Protein AF-A0A2V2WBF7-F1 (afdb_monomer)

Secondary structure (DSSP, 8-state):
----S-TTSS-SS--SSHHHHHHHHHHHT-PPPGGG---HHHHHHHHTS------HHHHSTT---HHHHHHHHHHT-S-TTTSPPHHHHHTSGGGTTT--TTT-PPPSS----TTTTS---HHHHHHHHHHHHHHH-GGGGGG--GGGSSS--TTTHHHHHHHHSS-HHHHHHHHHHHHHHTTS----THHHHHHHHHHHHHHHHHHHHHHHHHHHHHTT--

Radius of gyration: 24.55 Å; Cα contacts (8 Å, |Δi|>4): 112; chains: 1; bounding box: 48×52×58 Å

Nearest PDB structures (foldseek):
  4o2z-assembly1_A-2  TM=9.172E-01  e=4.295E-12  Leishmania donovani BPK282A1
  4fv9-assembly1_A  TM=8.668E-01  e=1.126E-06  Homo sapiens
  3l8x-assembly1_A  TM=8.738E-01  e=6.369E-06  Homo sapiens
  6m9l-assembly1_A  TM=8.286E-01  e=1.011E-05  Homo sapiens
  5wjj-assembly1_A  TM=8.353E-01  e=2.038E-04  Homo sapiens

Structure (mmCIF, N/CA/C/O backbone):
data_AF-A0A2V2WBF7-F1
#
_entry.id   AF-A0A2V2WBF7-F1
#
loop_
_atom_site.group_PDB
_atom_site.id
_atom_site.type_symbol
_atom_site.label_atom_id
_atom_site.label_alt_id
_atom_site.label_comp_id
_atom_site.label_asym_id
_atom_site.label_entity_id
_atom_site.label_seq_id
_atom_site.pdbx_PDB_ins_code
_atom_site.Cartn_x
_atom_site.Cartn_y
_atom_site.Cartn_z
_atom_site.occupancy
_atom_site.B_iso_or_equiv
_atom_site.auth_seq_id
_atom_site.auth_comp_id
_atom_site.auth_asym_id
_atom_site.auth_atom_id
_atom_site.pdbx_PDB_model_num
ATOM 1 N N . MET A 1 1 ? -10.000 -24.806 -7.759 1.00 34.00 1 MET A N 1
ATOM 2 C CA . MET A 1 1 ? -8.552 -25.100 -7.722 1.00 34.00 1 MET A CA 1
ATOM 3 C C . MET A 1 1 ? -7.950 -24.204 -6.657 1.00 34.00 1 MET A C 1
ATOM 5 O O . MET A 1 1 ? -8.113 -22.999 -6.748 1.00 34.00 1 MET A O 1
ATOM 9 N N . TYR A 1 2 ? -7.368 -24.768 -5.598 1.00 33.09 2 TY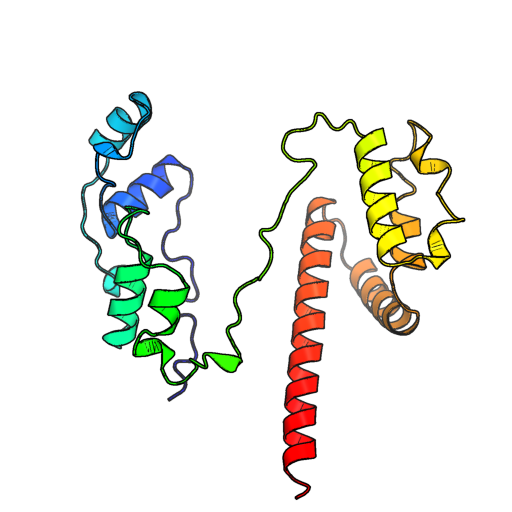R A N 1
ATOM 10 C CA . TYR A 1 2 ? -6.705 -23.968 -4.569 1.00 33.09 2 TYR A CA 1
ATOM 11 C C . TYR A 1 2 ? -5.372 -23.464 -5.133 1.00 33.09 2 TYR A C 1
ATOM 13 O O . TYR A 1 2 ? -4.411 -24.231 -5.194 1.00 33.09 2 TYR A O 1
ATOM 21 N N . HIS A 1 3 ? -5.290 -22.187 -5.516 1.00 46.38 3 HIS A N 1
ATOM 22 C CA . HIS A 1 3 ? -4.013 -21.492 -5.727 1.00 46.38 3 HIS A CA 1
ATOM 23 C C . HIS A 1 3 ? -3.382 -21.193 -4.354 1.00 46.38 3 HIS A C 1
ATOM 25 O O . HIS A 1 3 ? -3.259 -20.062 -3.900 1.00 46.38 3 HIS A O 1
ATOM 31 N N . GLY A 1 4 ? -3.082 -22.268 -3.621 1.00 41.91 4 GLY A N 1
ATOM 32 C CA . GLY A 1 4 ? -2.553 -22.255 -2.265 1.00 41.91 4 GLY A CA 1
ATOM 33 C C . GLY A 1 4 ? -1.044 -22.070 -2.275 1.00 41.91 4 GLY A C 1
ATOM 34 O O . GLY A 1 4 ? -0.286 -23.032 -2.167 1.00 41.91 4 GLY A O 1
ATOM 35 N N . GLY A 1 5 ? -0.606 -20.825 -2.377 1.00 43.25 5 GLY A N 1
ATOM 36 C CA . GLY A 1 5 ? 0.779 -20.459 -2.156 1.00 43.25 5 GLY A CA 1
ATOM 37 C C . GLY A 1 5 ? 0.979 -18.993 -2.457 1.00 43.25 5 GLY A C 1
ATOM 38 O O . GLY A 1 5 ? 0.978 -18.622 -3.619 1.00 43.25 5 GLY A O 1
ATOM 39 N N . ASP A 1 6 ? 1.170 -18.194 -1.408 1.00 56.16 6 ASP A N 1
ATOM 40 C CA . ASP A 1 6 ? 1.846 -16.897 -1.465 1.00 56.16 6 ASP A CA 1
ATOM 41 C C . ASP A 1 6 ? 3.002 -16.992 -2.479 1.00 56.16 6 ASP A C 1
ATOM 43 O O . ASP A 1 6 ? 3.987 -17.693 -2.220 1.00 56.16 6 ASP A O 1
ATOM 47 N N . TYR A 1 7 ? 2.799 -16.441 -3.682 1.00 65.06 7 TYR A N 1
ATOM 48 C CA . TYR A 1 7 ? 3.411 -16.949 -4.922 1.00 65.06 7 TYR A CA 1
ATOM 49 C C . TYR A 1 7 ? 4.942 -17.006 -4.876 1.00 65.06 7 TYR A C 1
ATOM 51 O O . TYR A 1 7 ? 5.566 -17.885 -5.466 1.00 65.06 7 TYR A O 1
ATOM 59 N N . THR A 1 8 ? 5.564 -16.115 -4.110 1.00 65.44 8 THR A N 1
ATOM 60 C CA . THR A 1 8 ? 7.019 -16.035 -3.952 1.00 65.44 8 THR A CA 1
ATOM 61 C C . THR A 1 8 ? 7.507 -16.472 -2.567 1.00 65.44 8 THR A C 1
ATOM 63 O O . THR A 1 8 ? 8.704 -16.729 -2.405 1.00 65.44 8 THR A O 1
ATOM 66 N N . ARG A 1 9 ? 6.624 -16.549 -1.551 1.00 78.88 9 ARG A N 1
ATOM 67 C CA . ARG A 1 9 ? 6.943 -16.696 -0.106 1.00 78.88 9 ARG A CA 1
ATOM 68 C C . ARG A 1 9 ? 8.049 -15.748 0.381 1.00 78.88 9 ARG A C 1
ATOM 70 O O . ARG A 1 9 ? 8.827 -16.058 1.289 1.00 78.88 9 ARG A O 1
ATOM 77 N N . LYS A 1 10 ? 8.208 -14.621 -0.308 1.00 81.88 10 LYS A N 1
ATOM 78 C CA . LYS A 1 10 ? 9.359 -13.721 -0.248 1.00 81.88 10 LYS A CA 1
ATOM 79 C C . LYS A 1 10 ? 8.868 -12.323 -0.638 1.00 81.88 10 LYS A C 1
ATOM 81 O O . LYS A 1 10 ? 8.126 -12.229 -1.605 1.00 81.88 10 LYS A O 1
ATOM 86 N N . PRO A 1 11 ? 9.317 -11.232 0.015 1.00 88.44 11 PRO A N 1
ATOM 87 C CA . PRO A 1 11 ? 8.937 -9.898 -0.445 1.00 88.44 11 PRO A CA 1
ATOM 88 C C . PRO A 1 11 ? 9.331 -9.702 -1.912 1.00 88.44 11 PRO A C 1
ATOM 90 O O . PRO A 1 11 ? 10.444 -10.090 -2.280 1.00 88.44 11 PRO A O 1
ATOM 93 N N . VAL A 1 12 ? 8.414 -9.134 -2.700 1.00 91.19 12 VAL A N 1
ATOM 94 C CA . VAL A 1 12 ? 8.551 -8.915 -4.150 1.00 91.19 12 VAL A CA 1
ATOM 95 C C . VAL A 1 12 ? 9.655 -7.896 -4.441 1.00 91.19 12 VAL A C 1
ATOM 97 O O . VAL A 1 12 ? 10.576 -8.170 -5.202 1.00 91.19 12 VAL A O 1
ATOM 100 N N . LEU A 1 13 ? 9.630 -6.756 -3.744 1.00 92.69 13 LEU A N 1
ATOM 101 C CA . LEU A 1 13 ? 10.659 -5.719 -3.828 1.00 92.69 13 LEU A CA 1
ATOM 102 C C . LEU A 1 13 ? 11.405 -5.635 -2.495 1.00 92.69 13 LEU A C 1
ATOM 104 O O . LEU A 1 13 ? 10.828 -5.286 -1.468 1.00 92.69 13 LEU A O 1
ATOM 108 N N . ARG A 1 14 ? 12.694 -5.982 -2.504 1.00 92.94 14 ARG A N 1
ATOM 109 C CA . ARG A 1 14 ? 13.534 -6.117 -1.302 1.00 92.94 14 ARG A CA 1
ATOM 110 C C . ARG A 1 14 ? 14.580 -5.009 -1.215 1.00 92.94 14 ARG A C 1
ATOM 112 O O . ARG A 1 14 ? 15.776 -5.280 -1.320 1.00 92.94 14 ARG A O 1
ATOM 119 N N . GLY A 1 15 ? 14.141 -3.768 -1.035 1.00 94.88 15 GLY A N 1
ATOM 120 C CA . GLY A 1 15 ? 15.052 -2.641 -0.861 1.00 94.88 15 GLY A CA 1
ATOM 121 C C . GLY A 1 15 ? 15.795 -2.708 0.471 1.00 94.88 15 GLY A C 1
ATOM 122 O O . GLY A 1 15 ? 15.211 -2.961 1.523 1.00 94.88 15 GLY A O 1
ATOM 123 N N . ARG A 1 16 ? 17.104 -2.455 0.439 1.00 95.06 16 ARG A N 1
ATOM 124 C CA . ARG A 1 16 ? 17.960 -2.389 1.640 1.00 95.06 16 ARG A CA 1
ATOM 125 C C . ARG A 1 16 ? 17.912 -1.029 2.335 1.00 95.06 16 ARG A C 1
ATOM 127 O O . ARG A 1 16 ? 18.302 -0.911 3.491 1.00 95.06 16 ARG A O 1
ATOM 134 N N . ASN A 1 17 ? 17.493 0.004 1.612 1.00 94.81 17 ASN A N 1
ATOM 135 C CA . ASN A 1 17 ? 17.306 1.372 2.084 1.00 94.81 17 ASN A CA 1
ATOM 136 C C . ASN A 1 17 ? 16.337 2.108 1.141 1.00 94.81 17 ASN A C 1
ATOM 138 O O . ASN A 1 17 ? 15.914 1.552 0.129 1.00 94.81 17 ASN A O 1
ATOM 142 N N . THR A 1 18 ? 16.008 3.363 1.450 1.00 93.12 18 THR A N 1
ATOM 143 C CA . THR A 1 18 ? 15.049 4.167 0.675 1.00 93.12 18 THR A CA 1
ATOM 144 C C . THR A 1 18 ? 15.421 4.296 -0.804 1.00 93.12 18 THR A C 1
ATOM 146 O O . THR A 1 18 ? 14.559 4.145 -1.664 1.00 93.12 18 THR A O 1
ATOM 149 N N . LEU A 1 19 ? 16.697 4.543 -1.120 1.00 92.94 19 LEU A N 1
ATOM 150 C CA . LEU A 1 19 ? 17.143 4.714 -2.506 1.00 92.94 19 LEU A CA 1
ATOM 151 C C . LEU A 1 19 ? 17.124 3.387 -3.274 1.00 92.94 19 LEU A C 1
ATOM 153 O O . LEU A 1 19 ? 16.694 3.347 -4.421 1.00 92.94 19 LEU A O 1
ATOM 157 N N . ASP A 1 20 ? 17.562 2.302 -2.637 1.00 95.12 20 ASP A N 1
ATOM 158 C CA . ASP A 1 20 ? 17.524 0.947 -3.195 1.00 95.12 20 ASP A CA 1
ATOM 159 C C . ASP A 1 20 ? 16.071 0.509 -3.451 1.00 95.12 20 ASP A C 1
ATOM 161 O O . ASP A 1 20 ? 15.774 -0.040 -4.506 1.00 95.12 20 ASP A O 1
ATOM 165 N N . GLN A 1 21 ? 15.142 0.837 -2.544 1.00 95.38 21 GLN A N 1
ATOM 166 C CA . GLN A 1 21 ? 13.711 0.581 -2.724 1.00 95.38 21 GLN A CA 1
ATOM 167 C C . GLN A 1 21 ? 13.137 1.357 -3.917 1.00 95.38 21 GLN A C 1
ATOM 169 O O . GLN A 1 21 ? 12.463 0.762 -4.754 1.00 95.38 21 GLN A O 1
ATOM 174 N N . LEU A 1 22 ? 13.429 2.660 -4.027 1.00 94.25 22 LEU A N 1
ATOM 175 C CA . LEU A 1 22 ? 13.002 3.471 -5.172 1.00 94.25 22 LEU A CA 1
ATOM 176 C C . LEU A 1 22 ? 13.595 2.950 -6.481 1.00 94.25 22 LEU A C 1
ATOM 178 O O . LEU A 1 22 ? 12.881 2.843 -7.472 1.00 94.25 22 LEU A O 1
ATOM 182 N N . ARG A 1 23 ? 14.876 2.567 -6.481 1.00 95.44 23 ARG A N 1
ATOM 183 C CA . ARG A 1 23 ? 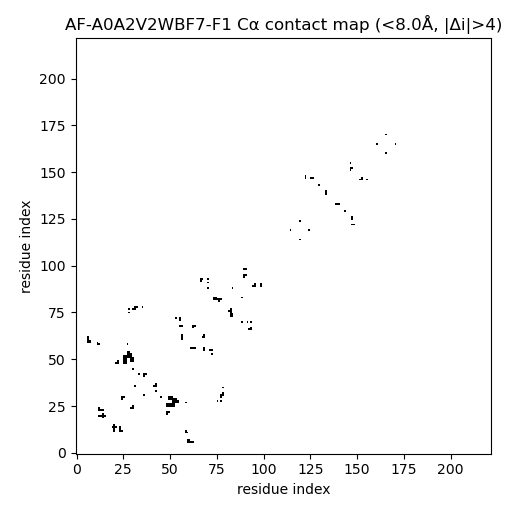15.530 1.972 -7.648 1.00 95.44 23 ARG A CA 1
ATOM 184 C C . ARG A 1 23 ? 14.839 0.682 -8.081 1.00 95.44 23 ARG A C 1
ATOM 186 O O . ARG A 1 23 ? 14.617 0.520 -9.274 1.00 95.44 23 ARG A O 1
ATOM 193 N N . LEU A 1 24 ? 14.498 -0.211 -7.150 1.00 95.31 24 LEU A N 1
ATOM 194 C CA . LEU A 1 24 ? 13.793 -1.461 -7.455 1.00 95.31 24 LEU A CA 1
ATOM 195 C C . LEU A 1 24 ? 12.399 -1.204 -8.039 1.00 95.31 24 LEU A C 1
ATOM 197 O O . LEU A 1 24 ? 12.063 -1.802 -9.056 1.00 95.31 24 LEU A O 1
ATOM 201 N N . ILE A 1 25 ? 11.630 -0.283 -7.445 1.00 95.25 25 ILE A N 1
ATOM 202 C CA . ILE A 1 25 ? 10.322 0.136 -7.977 1.00 95.25 25 ILE A CA 1
ATOM 203 C C . ILE A 1 25 ? 10.487 0.666 -9.405 1.00 95.25 25 ILE A C 1
ATOM 205 O O . ILE A 1 25 ? 9.841 0.167 -10.319 1.00 95.25 25 ILE A O 1
ATOM 209 N N . CYS A 1 26 ? 11.408 1.608 -9.625 1.00 95.50 26 CYS A N 1
ATOM 210 C CA . CYS A 1 26 ? 11.583 2.209 -10.947 1.00 95.50 26 CYS A CA 1
ATOM 211 C C . CYS A 1 26 ? 12.142 1.228 -11.989 1.00 95.50 26 CYS A C 1
ATOM 213 O O . CYS A 1 26 ? 11.890 1.389 -13.175 1.00 95.50 26 CYS A O 1
ATOM 215 N N . THR A 1 27 ? 12.878 0.198 -11.559 1.00 95.69 27 THR A N 1
ATOM 216 C CA . THR A 1 27 ? 13.405 -0.849 -12.451 1.00 95.69 27 THR A CA 1
ATOM 217 C C . THR A 1 27 ? 12.317 -1.810 -12.920 1.00 95.69 27 THR A C 1
ATOM 219 O O . THR A 1 27 ? 12.353 -2.216 -14.073 1.00 95.69 27 THR A O 1
ATOM 222 N N . HIS A 1 28 ? 11.385 -2.192 -12.042 1.00 94.75 28 HIS A N 1
ATOM 223 C CA . HIS A 1 28 ? 10.441 -3.282 -12.320 1.00 94.75 28 HIS A CA 1
ATOM 224 C C . HIS A 1 28 ? 8.984 -2.856 -12.485 1.00 94.75 28 HIS A C 1
ATOM 226 O O . HIS A 1 28 ? 8.168 -3.692 -12.843 1.00 94.75 28 HIS A O 1
ATOM 232 N N . ILE A 1 29 ? 8.637 -1.618 -12.140 1.00 95.12 29 ILE A N 1
ATOM 233 C CA . ILE A 1 29 ? 7.278 -1.068 -12.270 1.00 95.12 29 ILE A CA 1
ATOM 234 C C . ILE A 1 29 ? 7.307 0.162 -13.184 1.00 95.12 29 ILE A C 1
ATOM 236 O O . ILE A 1 29 ? 6.415 0.341 -14.005 1.00 95.12 29 ILE A O 1
ATOM 240 N N . GLY A 1 30 ? 8.363 0.973 -13.070 1.00 94.44 30 GLY A N 1
ATOM 241 C CA . GLY A 1 30 ? 8.581 2.189 -13.855 1.00 94.44 30 GLY A CA 1
ATOM 242 C C . GLY A 1 30 ? 8.609 3.444 -12.992 1.00 94.44 30 GLY A C 1
ATOM 243 O O . GLY A 1 30 ? 8.567 3.376 -11.759 1.00 94.44 30 GLY A O 1
ATOM 244 N N . LYS A 1 31 ? 8.739 4.612 -13.622 1.00 93.44 31 LYS A N 1
ATOM 245 C CA . LYS A 1 31 ? 8.736 5.891 -12.903 1.00 93.44 31 LYS A CA 1
ATOM 246 C C . LYS A 1 31 ? 7.311 6.420 -12.718 1.00 93.44 31 LYS A C 1
ATOM 248 O O . LYS A 1 31 ? 6.504 6.325 -13.641 1.00 93.44 31 LYS A O 1
ATOM 253 N N . PRO A 1 32 ? 6.991 7.028 -11.559 1.00 91.06 32 PRO A N 1
ATOM 254 C CA . PRO A 1 32 ? 5.771 7.804 -11.452 1.00 91.06 32 PRO A CA 1
ATOM 255 C C . PRO A 1 32 ? 5.827 8.991 -12.433 1.00 91.06 32 PRO A C 1
ATOM 257 O O . PRO A 1 32 ? 6.912 9.547 -12.652 1.00 91.06 32 PRO A O 1
ATOM 260 N N . PRO A 1 33 ? 4.676 9.408 -12.987 1.00 88.06 33 PRO A N 1
ATOM 261 C CA . PRO A 1 33 ? 4.561 10.637 -13.760 1.00 88.06 33 PRO A CA 1
ATOM 262 C C . PRO A 1 33 ? 5.180 11.836 -13.033 1.00 88.06 33 PRO A C 1
ATOM 264 O O . PRO A 1 33 ? 5.015 11.997 -11.819 1.00 88.06 33 PRO A O 1
ATOM 267 N N . SER A 1 34 ? 5.894 12.694 -13.765 1.00 85.88 34 SER A N 1
ATOM 268 C CA . SER A 1 34 ? 6.585 13.841 -13.167 1.00 85.88 34 SER A CA 1
ATOM 269 C C . SER A 1 34 ? 5.611 14.838 -12.538 1.00 85.88 34 SER A C 1
ATOM 271 O O . SER A 1 34 ? 5.947 15.428 -11.512 1.00 85.88 34 SER A O 1
ATOM 273 N N . GLU A 1 35 ? 4.388 14.966 -13.069 1.00 87.88 35 GLU A N 1
ATOM 274 C CA . GLU A 1 35 ? 3.328 15.794 -12.481 1.00 87.88 35 GLU A CA 1
ATOM 275 C C . GLU A 1 35 ? 2.934 15.397 -11.050 1.00 87.88 35 GLU A C 1
ATOM 277 O O . GLU A 1 35 ? 2.397 16.221 -10.314 1.00 87.88 35 GLU A O 1
ATOM 282 N N . MET A 1 36 ? 3.218 14.165 -10.619 1.00 88.06 36 MET A N 1
ATOM 283 C CA . MET A 1 36 ? 2.896 13.707 -9.265 1.00 88.06 36 MET A CA 1
ATOM 284 C C . MET A 1 36 ? 3.944 14.104 -8.221 1.00 88.06 36 MET A C 1
ATOM 286 O O . MET A 1 36 ? 3.686 14.037 -7.016 1.00 88.06 36 MET A O 1
ATOM 290 N N . VAL A 1 37 ? 5.151 14.4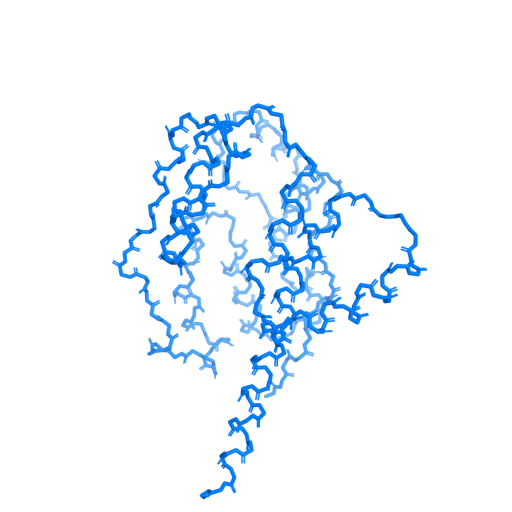76 -8.648 1.00 87.50 37 VAL A N 1
ATOM 291 C CA . VAL A 1 37 ? 6.280 14.702 -7.745 1.00 87.50 37 VAL A CA 1
ATOM 292 C C . VAL A 1 37 ? 6.461 16.202 -7.538 1.00 87.50 37 VAL A C 1
ATOM 294 O O . VAL A 1 37 ? 7.187 16.876 -8.257 1.00 87.50 37 VAL A O 1
ATOM 297 N N . ASN A 1 38 ? 5.827 16.732 -6.492 1.00 88.94 38 ASN A N 1
ATOM 298 C CA . ASN A 1 38 ? 5.864 18.169 -6.188 1.00 88.94 38 ASN A CA 1
ATOM 299 C C . ASN A 1 38 ? 7.199 18.658 -5.595 1.00 88.94 38 ASN A C 1
ATOM 301 O O . ASN A 1 38 ? 7.426 19.862 -5.497 1.00 88.94 38 ASN A O 1
ATOM 305 N N . ASN A 1 39 ? 8.071 17.748 -5.148 1.00 91.62 39 ASN A N 1
ATOM 306 C CA . ASN A 1 39 ? 9.360 18.096 -4.551 1.00 91.62 39 ASN A CA 1
ATOM 307 C C . ASN A 1 39 ? 10.470 18.082 -5.626 1.00 91.62 39 ASN A C 1
ATOM 309 O O . ASN A 1 39 ? 10.789 16.999 -6.124 1.00 91.62 39 ASN A O 1
ATOM 313 N N . PRO A 1 40 ? 11.117 19.226 -5.927 1.00 89.38 40 PRO A N 1
ATOM 314 C CA . PRO A 1 40 ? 12.189 19.305 -6.922 1.00 89.38 40 PRO A CA 1
ATOM 315 C C . PRO A 1 40 ? 13.373 18.369 -6.644 1.00 89.38 40 PRO A C 1
ATOM 317 O O . PRO A 1 40 ? 13.869 17.714 -7.554 1.00 89.38 40 PRO A O 1
ATOM 320 N N . GLU A 1 41 ? 13.787 18.213 -5.382 1.00 89.31 41 GLU A N 1
ATOM 321 C CA . GLU A 1 41 ? 14.883 17.298 -5.030 1.00 89.31 41 GLU A CA 1
ATOM 322 C C . GLU A 1 41 ? 14.509 15.828 -5.262 1.00 89.31 41 GLU A C 1
ATOM 324 O O . GLU A 1 41 ? 15.373 14.982 -5.510 1.00 89.31 41 GLU A O 1
ATOM 329 N N . ALA A 1 42 ? 13.223 15.494 -5.131 1.00 88.62 42 ALA A N 1
ATOM 330 C CA . ALA A 1 42 ? 12.725 14.154 -5.411 1.00 88.62 42 ALA A CA 1
ATOM 331 C C . ALA A 1 42 ? 12.640 13.898 -6.923 1.00 88.62 42 ALA A C 1
ATOM 333 O O . ALA A 1 42 ? 12.983 12.797 -7.356 1.00 88.62 42 ALA A O 1
ATOM 334 N N . LEU A 1 43 ? 12.260 14.910 -7.714 1.00 90.50 43 LEU A N 1
ATOM 335 C CA . LEU A 1 43 ? 12.296 14.864 -9.180 1.00 90.50 43 LEU A CA 1
ATOM 336 C C . LEU A 1 43 ? 13.718 14.625 -9.699 1.00 90.50 43 LEU A C 1
ATOM 338 O O . LEU A 1 43 ? 13.934 13.694 -10.473 1.00 90.50 43 LEU A O 1
ATOM 342 N N . ASP A 1 44 ? 14.703 15.383 -9.215 1.00 89.56 44 ASP A N 1
ATOM 343 C CA . ASP A 1 44 ? 16.108 15.219 -9.614 1.00 89.56 44 ASP A CA 1
ATOM 344 C C . ASP A 1 44 ? 16.629 13.809 -9.314 1.00 89.56 44 ASP A C 1
ATOM 346 O O . ASP A 1 44 ? 17.282 13.175 -10.148 1.00 89.56 44 ASP A O 1
ATOM 350 N N . LYS A 1 45 ? 16.288 13.265 -8.138 1.00 88.75 45 LYS A N 1
ATOM 351 C CA . LYS A 1 45 ? 16.618 11.875 -7.789 1.00 88.75 45 LYS A CA 1
ATOM 352 C C . LYS A 1 45 ? 15.963 10.889 -8.748 1.00 88.75 45 LYS A C 1
ATOM 354 O O . LYS A 1 45 ? 16.615 9.931 -9.155 1.00 88.75 45 LYS A O 1
ATOM 359 N N . LEU A 1 46 ? 14.705 11.117 -9.117 1.00 90.81 46 LEU A N 1
ATOM 360 C CA . LEU A 1 46 ? 13.959 10.248 -10.021 1.00 90.81 46 LEU A CA 1
ATOM 361 C C . LEU A 1 46 ? 14.549 10.241 -11.439 1.00 90.81 46 LEU A C 1
ATOM 363 O O . LEU A 1 46 ? 14.607 9.186 -12.076 1.00 90.81 46 LEU A O 1
ATOM 367 N N . HIS A 1 47 ? 15.057 11.377 -11.924 1.00 89.62 47 HIS A N 1
ATOM 368 C CA . HIS A 1 47 ? 15.747 11.451 -13.215 1.00 89.62 47 HIS A CA 1
ATOM 369 C C . HIS A 1 47 ? 16.957 10.510 -13.282 1.00 89.62 47 HIS A C 1
ATOM 371 O O . HIS A 1 47 ? 17.150 9.853 -14.303 1.00 89.62 47 HIS A O 1
ATOM 377 N N . GLY A 1 48 ? 17.706 10.369 -12.184 1.00 90.81 48 GLY A N 1
ATOM 378 C CA . GLY A 1 48 ? 18.862 9.470 -12.091 1.00 90.81 48 GLY A CA 1
ATOM 379 C C . GLY A 1 48 ? 18.540 7.980 -11.907 1.00 90.81 48 GLY A C 1
ATOM 380 O O . GLY A 1 48 ? 19.463 7.164 -11.888 1.00 90.81 48 GLY A O 1
ATOM 381 N N . LEU A 1 49 ? 17.269 7.601 -11.740 1.00 94.50 49 LEU A N 1
ATOM 382 C CA . LEU A 1 49 ? 16.857 6.205 -11.553 1.00 94.50 49 LEU A CA 1
ATOM 383 C C . LEU A 1 49 ? 16.557 5.495 -12.890 1.00 94.50 49 LEU A C 1
ATOM 385 O O . LEU A 1 49 ? 16.322 6.165 -13.898 1.00 94.50 49 LEU A O 1
ATOM 389 N N . PRO A 1 50 ? 16.553 4.147 -12.917 1.00 95.12 50 PRO A N 1
ATOM 390 C CA . PRO A 1 50 ? 16.089 3.368 -14.069 1.00 95.12 50 PRO A CA 1
ATOM 391 C C . PRO A 1 50 ? 14.641 3.700 -14.434 1.00 95.12 50 PRO A C 1
ATOM 393 O O . PRO A 1 50 ? 13.885 4.120 -13.566 1.00 95.12 50 PRO A O 1
ATOM 396 N N . ASP A 1 51 ? 14.268 3.511 -15.696 1.00 94.94 51 ASP A N 1
ATOM 397 C CA . ASP A 1 51 ? 12.899 3.697 -16.188 1.00 94.94 51 ASP A CA 1
ATOM 398 C C . ASP A 1 51 ? 12.439 2.405 -16.864 1.00 94.94 51 ASP A C 1
ATOM 400 O O . ASP A 1 51 ? 12.569 2.230 -18.074 1.00 94.94 51 ASP A O 1
ATOM 404 N N . GLY A 1 52 ? 12.075 1.430 -16.034 1.00 94.69 52 GLY A N 1
ATOM 405 C CA . GLY A 1 52 ? 11.551 0.150 -16.489 1.00 94.69 52 GLY A CA 1
ATOM 406 C C . GLY A 1 52 ? 10.054 0.203 -16.768 1.00 94.69 52 GLY A C 1
ATOM 407 O O . GLY A 1 52 ? 9.405 1.238 -16.636 1.00 94.69 52 GLY A O 1
ATOM 408 N N . SER A 1 53 ? 9.501 -0.950 -17.114 1.00 94.75 53 SER A N 1
ATOM 409 C CA . SER A 1 53 ? 8.065 -1.175 -17.251 1.00 94.75 53 SER A CA 1
ATOM 410 C C . SER A 1 53 ? 7.630 -2.304 -16.331 1.00 94.75 53 SER A C 1
ATOM 412 O O . SER A 1 53 ? 8.448 -3.133 -15.925 1.00 94.75 53 SER A O 1
ATOM 414 N N . LEU A 1 54 ? 6.341 -2.330 -15.995 1.00 94.31 54 LEU A N 1
ATOM 415 C CA . LEU A 1 54 ? 5.799 -3.370 -15.140 1.00 94.31 54 LEU A CA 1
ATOM 416 C C . LEU A 1 54 ? 5.740 -4.726 -15.849 1.00 94.31 54 LEU A C 1
ATOM 418 O O . LEU A 1 54 ? 4.937 -4.917 -16.754 1.00 94.31 54 LEU A O 1
ATOM 422 N N . GLU A 1 55 ? 6.520 -5.684 -15.349 1.00 90.56 55 GLU A N 1
ATOM 423 C CA . GLU A 1 55 ? 6.486 -7.090 -15.766 1.00 90.56 55 GLU A CA 1
ATOM 424 C C . GLU A 1 55 ? 6.181 -7.986 -14.554 1.00 90.56 55 GLU A C 1
ATOM 426 O O . GLU A 1 55 ? 7.070 -8.445 -13.827 1.00 90.56 55 GLU A O 1
ATOM 431 N N . VAL A 1 56 ? 4.890 -8.233 -14.300 1.00 92.31 56 VAL A N 1
ATOM 432 C CA . VAL A 1 56 ? 4.418 -8.963 -13.104 1.00 92.31 56 VAL A CA 1
ATOM 433 C C . VAL A 1 56 ? 5.038 -10.360 -13.002 1.00 92.31 56 VAL A C 1
ATOM 435 O O . VAL A 1 56 ? 5.371 -10.802 -11.904 1.00 92.31 56 VAL A O 1
ATOM 438 N N . THR A 1 57 ? 5.249 -11.049 -14.123 1.00 90.94 57 THR A N 1
ATOM 439 C CA . THR A 1 57 ? 5.828 -12.402 -14.148 1.00 90.94 57 THR A CA 1
ATOM 440 C C . THR A 1 57 ? 7.297 -12.445 -13.728 1.00 90.94 57 THR A C 1
ATOM 442 O O . THR A 1 57 ? 7.752 -13.472 -13.223 1.00 90.94 57 THR A O 1
ATOM 445 N N . GLU A 1 58 ? 8.047 -11.350 -13.894 1.00 90.31 58 GLU A N 1
ATOM 446 C CA . GLU A 1 58 ? 9.416 -11.245 -13.371 1.00 90.31 58 GLU A CA 1
ATOM 447 C C . GLU A 1 58 ? 9.417 -11.031 -11.854 1.00 90.31 58 GLU A C 1
ATOM 449 O O . GLU A 1 58 ? 10.235 -11.603 -11.130 1.00 90.31 58 GLU A O 1
ATOM 454 N N . LEU A 1 59 ? 8.472 -10.222 -11.371 1.00 90.94 59 LEU A N 1
ATOM 455 C CA . LEU A 1 59 ? 8.292 -9.905 -9.955 1.00 90.94 59 LEU A CA 1
ATOM 456 C C . LEU A 1 59 ? 7.700 -11.067 -9.152 1.00 90.94 59 LEU A C 1
ATOM 458 O O . LEU A 1 59 ? 8.017 -11.244 -7.971 1.00 90.94 59 LEU A O 1
ATOM 462 N N . VAL A 1 60 ? 6.864 -11.877 -9.796 1.00 91.88 60 VAL A N 1
ATOM 463 C CA . VAL A 1 60 ? 6.167 -13.021 -9.209 1.00 91.88 60 VAL A CA 1
ATOM 464 C C . VAL A 1 60 ? 6.403 -14.268 -10.072 1.00 91.88 60 VAL A C 1
ATOM 466 O O . VAL A 1 60 ? 5.504 -14.719 -10.787 1.00 91.88 60 VAL A O 1
ATOM 469 N N . PRO A 1 61 ? 7.611 -14.863 -10.019 1.00 88.56 61 PRO A N 1
ATOM 470 C CA . PRO A 1 61 ? 7.922 -16.037 -10.824 1.00 88.56 61 PRO A CA 1
ATOM 471 C C . PRO A 1 61 ? 6.971 -17.200 -10.530 1.00 88.56 61 PRO A C 1
ATOM 473 O O . PRO A 1 61 ? 6.746 -17.553 -9.373 1.00 88.56 61 PRO A O 1
ATOM 476 N N . GLY A 1 62 ? 6.448 -17.825 -11.584 1.00 87.69 62 GLY A N 1
ATOM 477 C CA . GLY A 1 62 ? 5.506 -18.945 -11.480 1.00 87.69 62 GLY A CA 1
ATOM 478 C C . GLY A 1 62 ? 4.032 -18.534 -11.438 1.00 87.69 62 GLY A C 1
ATOM 479 O O . GLY A 1 62 ? 3.167 -19.407 -11.533 1.00 87.69 62 GLY A O 1
ATOM 480 N N . LEU A 1 63 ? 3.732 -17.233 -11.368 1.00 89.94 63 LEU A N 1
ATOM 481 C CA . LEU A 1 63 ? 2.388 -16.740 -11.632 1.00 89.94 63 LEU A CA 1
ATOM 482 C C . LEU A 1 63 ? 2.082 -16.892 -13.124 1.00 89.94 63 LEU A C 1
ATOM 484 O O . LEU A 1 63 ? 2.738 -16.288 -13.966 1.00 89.94 63 LEU A O 1
ATOM 488 N N . THR A 1 64 ? 1.114 -17.747 -13.440 1.00 91.50 64 THR A N 1
ATOM 489 C CA . THR A 1 64 ? 0.737 -18.086 -14.825 1.00 91.50 64 THR A CA 1
ATOM 490 C C . THR A 1 64 ? -0.731 -17.815 -15.125 1.00 91.50 64 THR A C 1
ATOM 492 O O . THR A 1 64 ? -1.119 -17.813 -16.289 1.00 91.50 64 THR A O 1
ATOM 495 N N . ASP A 1 65 ? -1.537 -17.581 -14.090 1.00 94.12 65 ASP A N 1
ATOM 496 C CA . ASP A 1 65 ? -2.946 -17.241 -14.232 1.00 94.12 65 ASP A CA 1
ATOM 497 C C . ASP A 1 65 ? -3.080 -15.811 -14.795 1.00 94.12 65 ASP A C 1
ATOM 499 O O . ASP A 1 65 ? -2.616 -14.864 -14.148 1.00 94.12 65 ASP A O 1
ATOM 503 N N . PRO A 1 66 ? -3.683 -15.633 -15.987 1.00 96.06 66 PRO A N 1
ATOM 504 C CA . PRO A 1 66 ? -3.817 -14.323 -16.611 1.00 96.06 66 PRO A CA 1
ATOM 505 C C . PRO A 1 66 ? -4.673 -13.354 -15.787 1.00 96.06 66 PRO A C 1
ATOM 507 O O . PRO A 1 66 ? -4.371 -12.164 -15.769 1.00 96.06 66 PRO A O 1
ATOM 510 N N . GLU A 1 67 ? -5.693 -13.830 -15.069 1.00 95.94 67 GLU A N 1
ATOM 511 C CA . GLU A 1 67 ? -6.543 -12.959 -14.248 1.00 95.94 67 GLU A CA 1
ATOM 512 C C . GLU A 1 67 ? -5.797 -12.479 -12.998 1.00 95.94 67 GLU A C 1
ATOM 514 O O . GLU A 1 67 ? -5.948 -11.332 -12.575 1.00 95.94 67 GLU A O 1
ATOM 519 N N . ALA A 1 68 ? -4.931 -13.331 -12.444 1.00 94.75 68 ALA A N 1
ATOM 520 C CA . ALA A 1 68 ? -4.056 -12.979 -11.331 1.00 94.75 68 ALA A CA 1
ATOM 521 C C . ALA A 1 68 ? -2.976 -11.962 -11.738 1.00 94.75 68 ALA A C 1
ATOM 523 O O . ALA A 1 68 ? -2.606 -11.082 -10.960 1.00 94.75 68 ALA A O 1
ATOM 524 N N . ILE A 1 69 ? -2.452 -12.082 -12.959 1.00 95.44 69 ILE A N 1
ATOM 525 C CA . ILE A 1 69 ? -1.496 -11.122 -13.521 1.00 95.44 69 ILE A CA 1
ATOM 526 C C . ILE A 1 69 ? -2.182 -9.771 -13.747 1.00 95.44 69 ILE A C 1
ATOM 528 O O . ILE A 1 69 ? -1.634 -8.735 -13.367 1.00 95.44 69 ILE A O 1
ATOM 532 N N . ASP A 1 70 ? -3.388 -9.776 -14.314 1.00 96.88 70 ASP A N 1
ATOM 533 C CA . ASP A 1 70 ? -4.159 -8.564 -14.602 1.00 96.88 70 ASP A CA 1
ATOM 534 C C . ASP A 1 70 ? -4.520 -7.791 -13.324 1.00 96.88 70 ASP A C 1
ATOM 536 O O . ASP A 1 70 ? -4.234 -6.596 -13.219 1.00 96.88 70 ASP A O 1
ATOM 540 N N . ILE A 1 71 ? -5.044 -8.467 -12.292 1.00 96.44 71 ILE A N 1
ATOM 541 C CA . ILE A 1 71 ? -5.391 -7.793 -11.031 1.00 96.44 71 ILE A CA 1
ATOM 542 C C . ILE A 1 71 ? -4.157 -7.183 -10.345 1.00 96.44 71 ILE A C 1
ATOM 544 O O . ILE A 1 71 ? -4.220 -6.054 -9.860 1.00 96.44 71 ILE A O 1
ATOM 548 N N . LEU A 1 72 ? -3.004 -7.868 -10.356 1.00 95.56 72 LEU A N 1
ATOM 549 C CA . LEU A 1 72 ? -1.756 -7.319 -9.811 1.00 95.56 72 LEU A CA 1
ATOM 550 C C . LEU A 1 72 ? -1.255 -6.120 -10.617 1.00 95.56 72 LEU A C 1
ATOM 552 O O . LEU A 1 72 ? -0.763 -5.157 -10.031 1.00 95.56 72 LEU A O 1
ATOM 556 N N . THR A 1 73 ? -1.423 -6.155 -11.939 1.00 95.75 73 THR A N 1
ATOM 557 C CA . THR A 1 73 ? -1.078 -5.041 -12.831 1.00 95.75 73 THR A CA 1
ATOM 558 C C . THR A 1 73 ? -1.872 -3.791 -12.456 1.00 95.75 73 THR A C 1
ATOM 560 O O . THR A 1 73 ? -1.294 -2.721 -12.273 1.00 95.75 73 THR A O 1
ATOM 563 N N . LYS A 1 74 ? -3.182 -3.941 -12.228 1.00 96.44 74 LYS A N 1
ATOM 564 C CA . LYS A 1 74 ? -4.078 -2.862 -11.781 1.00 96.44 74 LYS A CA 1
ATOM 565 C C . LYS A 1 74 ? -3.748 -2.349 -10.374 1.00 96.44 74 LYS A C 1
ATOM 567 O O . LYS A 1 74 ? -3.827 -1.147 -10.121 1.00 96.44 74 LYS A O 1
ATOM 572 N N . MET A 1 75 ? -3.341 -3.232 -9.458 1.00 95.69 75 MET A N 1
ATOM 573 C CA . MET A 1 75 ? -2.942 -2.860 -8.092 1.00 95.69 75 MET A CA 1
ATOM 574 C C . MET A 1 75 ? -1.603 -2.113 -8.032 1.00 95.69 75 MET A C 1
ATOM 576 O O . MET A 1 75 ? -1.408 -1.270 -7.152 1.00 95.69 75 MET A O 1
ATOM 580 N N . TRP A 1 76 ? -0.670 -2.429 -8.932 1.00 95.44 76 TRP A N 1
ATOM 581 C CA . TRP A 1 76 ? 0.674 -1.843 -8.977 1.00 95.44 76 TRP A CA 1
ATOM 582 C C . TRP A 1 76 ? 0.792 -0.611 -9.878 1.00 95.44 76 TRP A C 1
ATOM 584 O O . TRP A 1 76 ? 1.901 -0.132 -10.109 1.00 95.44 76 TRP A O 1
ATOM 594 N N . GLU A 1 77 ? -0.336 -0.037 -10.298 1.00 95.00 77 GLU A N 1
ATOM 595 C CA . GLU A 1 77 ? -0.385 1.297 -10.896 1.00 95.00 77 GLU A CA 1
ATOM 596 C C . GLU A 1 77 ? 0.223 2.333 -9.933 1.00 95.00 77 GLU A C 1
ATOM 598 O O . GLU A 1 77 ? -0.167 2.439 -8.761 1.00 95.00 77 GLU A O 1
ATOM 603 N N . LEU A 1 78 ? 1.221 3.079 -10.409 1.00 92.88 78 LEU A N 1
ATOM 604 C CA . LEU A 1 78 ? 1.973 4.032 -9.595 1.00 92.88 78 LEU A CA 1
ATOM 605 C C . LEU A 1 78 ? 1.182 5.309 -9.347 1.00 92.88 78 LEU A C 1
ATOM 607 O O . LEU A 1 78 ? 1.309 5.874 -8.260 1.00 92.88 78 LEU A O 1
ATOM 611 N N . ASP A 1 79 ? 0.368 5.731 -10.3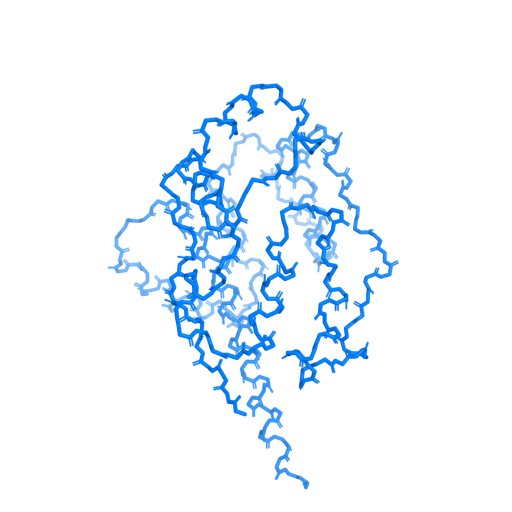13 1.00 91.81 79 ASP A N 1
ATOM 612 C CA . ASP A 1 79 ? -0.496 6.899 -10.207 1.00 91.81 79 ASP A CA 1
ATOM 613 C C . ASP A 1 79 ? -1.745 6.582 -9.363 1.00 91.81 79 ASP A C 1
ATOM 615 O O . ASP A 1 79 ? -2.619 5.835 -9.807 1.00 91.81 79 ASP A O 1
ATOM 619 N N . PRO A 1 80 ? -1.890 7.151 -8.149 1.00 92.06 80 PRO A N 1
ATOM 620 C CA . PRO A 1 80 ? -3.045 6.890 -7.298 1.00 92.06 80 PRO A CA 1
ATOM 621 C C . PRO A 1 80 ? -4.375 7.290 -7.938 1.00 92.06 80 PRO A C 1
ATOM 623 O O . PRO A 1 80 ? -5.398 6.739 -7.552 1.00 92.06 80 PRO A O 1
ATOM 626 N N . ALA A 1 81 ? -4.376 8.238 -8.884 1.00 92.12 81 ALA A N 1
ATOM 627 C CA . ALA A 1 81 ? -5.584 8.660 -9.585 1.00 92.12 81 ALA A CA 1
ATOM 628 C C . ALA A 1 81 ? -6.026 7.653 -10.659 1.00 92.12 81 ALA A C 1
ATOM 630 O O . ALA A 1 81 ? -7.194 7.648 -11.041 1.00 92.12 81 ALA A O 1
ATOM 631 N N . LYS A 1 82 ? -5.105 6.812 -11.148 1.00 93.06 82 LYS A N 1
ATOM 632 C CA . LYS A 1 82 ? -5.380 5.742 -12.122 1.00 93.06 82 LYS A CA 1
ATOM 633 C C . LYS A 1 82 ? -5.512 4.371 -11.467 1.00 93.06 82 LYS A C 1
ATOM 635 O O . LYS A 1 82 ? -6.099 3.468 -12.060 1.00 93.06 82 LYS A O 1
ATOM 640 N N . ARG A 1 83 ? -4.960 4.201 -10.262 1.00 95.62 83 ARG A N 1
ATOM 641 C CA . ARG A 1 83 ? -5.041 2.952 -9.506 1.00 95.62 83 ARG A CA 1
ATOM 642 C C . ARG A 1 83 ? -6.493 2.661 -9.144 1.00 95.62 83 ARG A C 1
ATOM 644 O O . ARG A 1 83 ? -7.150 3.482 -8.509 1.00 95.62 83 ARG A O 1
ATOM 651 N N . GLN A 1 84 ? -6.955 1.467 -9.503 1.00 96.62 84 GLN A N 1
ATOM 652 C CA . GLN A 1 84 ? -8.301 1.020 -9.162 1.00 96.62 84 GLN A CA 1
ATOM 653 C C . GLN A 1 84 ? -8.507 0.978 -7.646 1.00 96.62 84 GLN A C 1
ATOM 655 O O . GLN A 1 84 ? -7.613 0.618 -6.871 1.00 96.62 84 GLN A O 1
ATOM 660 N N . SER A 1 85 ? -9.708 1.352 -7.230 1.00 96.19 85 SER A N 1
ATOM 661 C CA . SER A 1 85 ? -10.152 1.279 -5.848 1.00 96.19 85 SER A CA 1
ATOM 662 C C . SER A 1 85 ? -10.314 -0.171 -5.389 1.00 96.19 85 SER A C 1
ATOM 664 O O . SER A 1 85 ? -10.455 -1.097 -6.188 1.00 96.19 85 SER A O 1
ATOM 666 N N . ALA A 1 86 ? -10.334 -0.374 -4.070 1.00 95.38 86 ALA A N 1
ATOM 667 C CA . ALA A 1 86 ? -10.588 -1.695 -3.502 1.00 95.38 86 ALA A CA 1
ATOM 668 C C . ALA A 1 86 ? -11.952 -2.261 -3.944 1.00 95.38 86 ALA A C 1
ATOM 670 O O . ALA A 1 86 ? -12.025 -3.435 -4.283 1.00 95.38 86 ALA A O 1
ATOM 671 N N . ALA A 1 87 ? -12.995 -1.424 -4.006 1.00 94.50 87 ALA A N 1
ATOM 672 C CA . ALA A 1 87 ? -14.330 -1.830 -4.449 1.00 94.50 87 ALA A CA 1
ATOM 673 C C . ALA A 1 87 ? -14.347 -2.284 -5.920 1.00 94.50 87 ALA A C 1
ATOM 675 O O . ALA A 1 87 ? -14.930 -3.313 -6.245 1.00 94.50 87 ALA A O 1
ATOM 676 N N . GLU A 1 88 ? -13.649 -1.568 -6.808 1.00 95.38 88 GLU A N 1
ATOM 677 C CA . GLU A 1 88 ? -13.518 -1.969 -8.217 1.00 95.38 88 GLU A CA 1
ATOM 678 C C . GLU A 1 88 ? -12.723 -3.272 -8.375 1.00 95.38 88 GLU A C 1
ATOM 680 O O . GLU A 1 88 ? -13.049 -4.101 -9.222 1.00 95.38 88 GLU A O 1
ATOM 685 N N . LEU A 1 89 ? -11.685 -3.474 -7.557 1.00 96.12 89 LEU A N 1
ATOM 686 C CA . LEU A 1 89 ? -10.877 -4.694 -7.585 1.00 96.12 89 LEU A CA 1
ATOM 687 C C . LEU A 1 89 ? -11.630 -5.918 -7.046 1.00 96.12 89 LEU A C 1
ATOM 689 O O . LEU A 1 89 ? -11.366 -7.018 -7.522 1.00 96.12 89 LEU A O 1
ATOM 693 N N . LEU A 1 90 ? -12.564 -5.755 -6.103 1.00 96.31 90 LEU A N 1
ATOM 694 C CA . LEU A 1 90 ? -13.394 -6.857 -5.590 1.00 96.31 90 LEU A CA 1
ATOM 695 C C . LEU A 1 90 ? -14.286 -7.469 -6.682 1.00 96.31 90 LEU A C 1
ATOM 697 O O . LEU A 1 90 ? -14.459 -8.683 -6.720 1.00 96.31 90 LEU A O 1
ATOM 701 N N . GLN A 1 91 ? -14.728 -6.661 -7.649 1.00 95.88 91 GLN A N 1
ATOM 702 C CA . GLN A 1 91 ? -15.516 -7.103 -8.810 1.00 95.88 91 GLN A CA 1
ATOM 703 C C . GLN A 1 91 ? -14.675 -7.786 -9.909 1.00 95.88 91 GLN A C 1
ATOM 705 O O . GLN A 1 91 ? -15.197 -8.180 -10.955 1.00 95.88 91 GLN A O 1
ATOM 710 N N . HIS A 1 92 ? -13.358 -7.898 -9.728 1.00 97.50 92 HIS A N 1
ATOM 711 C CA . HIS A 1 92 ? -12.458 -8.458 -10.730 1.00 97.50 92 HIS A CA 1
ATOM 712 C C . HIS A 1 92 ? -12.701 -9.967 -10.944 1.00 97.50 92 HIS A C 1
ATOM 714 O O . HIS A 1 92 ? -12.867 -10.686 -9.958 1.00 97.50 92 HIS A O 1
ATOM 720 N N . PRO A 1 93 ? -12.617 -10.501 -12.186 1.00 97.19 93 PRO A N 1
ATOM 721 C CA . PRO A 1 93 ? -12.810 -11.932 -12.470 1.00 97.19 93 PRO A CA 1
ATOM 722 C C . PRO A 1 93 ? -11.999 -12.875 -11.569 1.00 97.19 93 PRO A C 1
ATOM 724 O O . PRO A 1 93 ? -12.541 -13.840 -11.036 1.00 97.19 93 PRO A O 1
ATOM 727 N N . PHE A 1 94 ? -10.748 -12.501 -11.280 1.00 96.38 94 PHE A N 1
ATOM 728 C CA . PHE A 1 94 ? -9.869 -13.233 -10.359 1.00 96.38 94 PHE A CA 1
ATOM 729 C C . PHE A 1 94 ? -10.480 -13.479 -8.962 1.00 96.38 94 PHE A C 1
ATOM 731 O O . PHE A 1 94 ? -10.190 -14.491 -8.325 1.00 96.38 94 PHE A O 1
ATOM 738 N N . LEU A 1 95 ? -11.317 -12.559 -8.468 1.00 95.94 95 LEU A N 1
ATOM 739 C CA . LEU A 1 95 ? -11.980 -12.645 -7.164 1.00 95.94 95 LEU A CA 1
ATOM 740 C C . LEU A 1 95 ? -13.437 -13.117 -7.258 1.00 95.94 95 LEU A C 1
ATOM 742 O O . LEU A 1 95 ? -14.073 -13.293 -6.223 1.00 95.94 95 LEU A O 1
ATOM 746 N N . ALA A 1 96 ? -13.959 -13.415 -8.452 1.00 95.19 96 ALA A N 1
ATOM 747 C CA . ALA A 1 96 ? -15.375 -13.735 -8.663 1.00 95.19 96 ALA A CA 1
ATOM 748 C C . ALA A 1 96 ? -15.879 -14.936 -7.844 1.00 95.19 96 ALA A C 1
ATOM 750 O O . ALA A 1 96 ? -17.056 -15.010 -7.512 1.00 95.19 96 ALA A O 1
ATOM 751 N N . ALA A 1 97 ? -15.001 -15.883 -7.501 1.00 94.25 97 ALA A N 1
ATOM 752 C CA . ALA A 1 97 ? -15.358 -17.029 -6.661 1.00 94.25 97 ALA A CA 1
ATOM 753 C C . ALA A 1 97 ? -15.521 -16.684 -5.166 1.00 94.25 97 ALA A C 1
ATOM 755 O O . ALA A 1 97 ? -16.029 -17.512 -4.411 1.00 94.25 97 ALA A O 1
ATOM 756 N N . LEU A 1 98 ? -15.033 -15.518 -4.737 1.00 93.50 98 LEU A N 1
ATOM 757 C CA . LEU A 1 98 ? -15.057 -15.034 -3.354 1.00 93.50 98 LEU A CA 1
ATOM 758 C C . LEU A 1 98 ? -15.932 -13.791 -3.177 1.00 93.50 98 LEU A C 1
ATOM 760 O O . LEU A 1 98 ? -16.316 -13.506 -2.050 1.00 93.50 98 LEU A O 1
ATOM 764 N N . HIS A 1 99 ? -16.197 -13.062 -4.259 1.00 93.25 99 HIS A N 1
ATOM 765 C CA . HIS A 1 99 ? -16.923 -11.803 -4.226 1.00 93.25 99 HIS A CA 1
ATOM 766 C C . HIS A 1 99 ? -18.390 -12.004 -3.826 1.00 93.25 99 HIS A C 1
ATOM 768 O O . HIS A 1 99 ? -19.113 -12.778 -4.462 1.00 93.25 99 HIS A O 1
ATOM 774 N N . ASP A 1 100 ? -18.821 -11.281 -2.793 1.00 93.38 100 ASP A N 1
ATOM 775 C CA . ASP A 1 100 ? -20.211 -11.218 -2.335 1.00 93.38 100 ASP A CA 1
ATOM 776 C C . ASP A 1 100 ? -20.533 -9.798 -1.852 1.00 93.38 100 ASP A C 1
ATOM 778 O O . ASP A 1 100 ? -20.119 -9.381 -0.771 1.00 93.38 100 ASP A O 1
ATOM 782 N N . GLU A 1 101 ? -21.321 -9.060 -2.636 1.00 91.19 101 GLU A N 1
ATOM 783 C CA . GL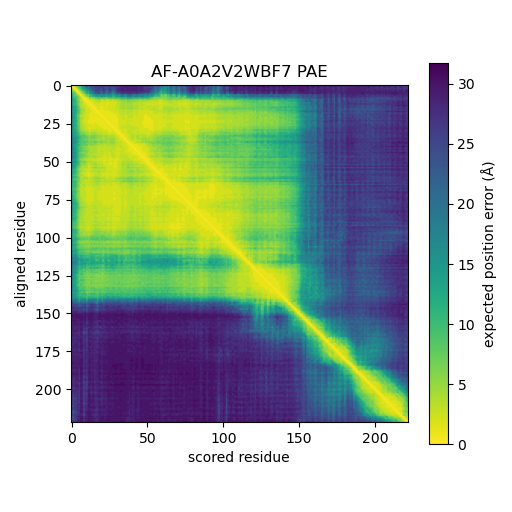U A 1 101 ? -21.727 -7.686 -2.313 1.00 91.19 101 GLU A CA 1
ATOM 784 C C . GLU A 1 101 ? -22.434 -7.569 -0.948 1.00 91.19 101 GLU A C 1
ATOM 786 O O . GLU A 1 101 ? -22.395 -6.512 -0.318 1.00 91.19 101 GLU A O 1
ATOM 791 N N . GLN A 1 102 ? -23.091 -8.634 -0.468 1.00 91.50 102 GLN A N 1
ATOM 792 C CA . GLN A 1 102 ? -23.786 -8.619 0.824 1.00 91.50 102 GLN A CA 1
ATOM 793 C C . GLN A 1 102 ? -22.828 -8.759 2.016 1.00 91.50 102 GLN A C 1
ATOM 795 O O . GLN A 1 102 ? -23.163 -8.291 3.107 1.00 91.50 102 GLN A O 1
ATOM 800 N N . ASP A 1 103 ? -21.655 -9.369 1.817 1.00 93.88 103 ASP A N 1
ATOM 801 C CA . ASP A 1 103 ? -20.610 -9.562 2.838 1.00 93.88 103 ASP A CA 1
ATOM 802 C C . ASP A 1 103 ? -19.472 -8.522 2.726 1.00 93.88 103 ASP A C 1
ATOM 804 O O . ASP A 1 103 ? -18.499 -8.550 3.481 1.00 93.88 103 ASP A O 1
ATOM 808 N N . GLU A 1 104 ? -19.612 -7.541 1.826 1.00 93.56 104 GLU A N 1
ATOM 809 C CA . GLU A 1 104 ? -18.641 -6.469 1.567 1.00 93.56 104 GLU A CA 1
ATOM 810 C C . GLU A 1 104 ? -19.216 -5.056 1.848 1.00 93.56 104 GLU A C 1
ATOM 812 O O . GLU A 1 104 ? -19.232 -4.192 0.968 1.00 93.56 104 GLU A O 1
ATOM 817 N N . PRO A 1 105 ? -19.707 -4.761 3.070 1.00 94.06 105 PRO A N 1
ATOM 818 C CA . PRO A 1 105 ? -20.343 -3.481 3.361 1.00 94.06 105 PRO A CA 1
ATOM 819 C C . PRO A 1 105 ? -19.342 -2.320 3.444 1.00 94.06 105 PRO A C 1
ATOM 821 O O . PRO A 1 105 ? -18.267 -2.421 4.042 1.00 94.06 105 PRO A O 1
ATOM 824 N N . GLU A 1 106 ? -1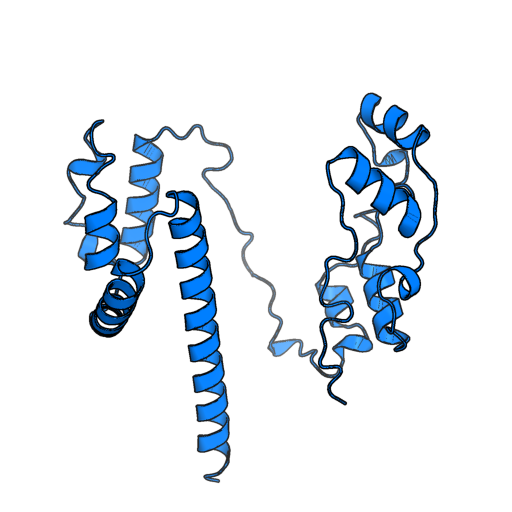9.755 -1.154 2.951 1.00 92.94 106 GLU A N 1
ATOM 825 C CA . GLU A 1 106 ? -19.045 0.099 3.203 1.00 92.94 106 GLU A CA 1
ATOM 826 C C . GLU A 1 106 ? -19.247 0.577 4.649 1.00 92.94 106 GLU A C 1
ATOM 828 O O . GLU A 1 106 ? -20.311 0.408 5.253 1.00 92.94 106 GLU A O 1
ATOM 833 N N . CYS A 1 107 ? -18.230 1.234 5.216 1.00 93.75 107 CYS A N 1
ATOM 834 C CA . CYS A 1 107 ? -18.374 1.880 6.517 1.00 93.75 107 CYS A CA 1
ATOM 835 C C . CYS A 1 107 ? -19.282 3.118 6.372 1.00 93.75 107 CYS A C 1
ATOM 837 O O . CYS A 1 107 ? -18.881 4.079 5.713 1.00 93.75 107 CYS A O 1
ATOM 839 N N . PRO A 1 108 ? -20.465 3.164 7.018 1.00 93.44 108 PRO A N 1
ATOM 840 C CA . PRO A 1 108 ? -21.435 4.246 6.814 1.00 93.44 108 PRO A CA 1
ATOM 841 C C . PRO A 1 108 ? -20.959 5.591 7.374 1.00 93.44 108 PRO A C 1
ATOM 843 O O . PRO A 1 108 ? -21.499 6.645 7.043 1.00 93.44 108 PRO A O 1
ATOM 846 N N . THR A 1 109 ? -19.967 5.564 8.263 1.00 93.88 109 THR A N 1
ATOM 847 C CA . THR A 1 109 ? -19.404 6.751 8.898 1.00 93.88 109 THR A CA 1
ATOM 848 C C . THR A 1 109 ? -17.925 6.846 8.592 1.00 93.88 109 THR A C 1
ATOM 850 O O . THR A 1 109 ? -17.173 5.903 8.845 1.00 93.88 109 THR A O 1
ATOM 853 N N . LEU A 1 110 ? -17.489 8.015 8.128 1.00 91.69 110 LEU A N 1
ATOM 854 C CA . LEU A 1 110 ? -16.068 8.299 8.009 1.00 91.69 110 LEU A CA 1
ATOM 855 C C . LEU A 1 110 ? -15.411 8.204 9.384 1.00 91.69 110 LEU A C 1
ATOM 857 O O . LEU A 1 110 ? -15.885 8.781 10.368 1.00 91.69 110 LEU A O 1
ATOM 861 N N . PHE A 1 111 ? -14.303 7.476 9.438 1.00 89.88 111 PHE A N 1
ATOM 862 C CA . PHE A 1 111 ? -13.479 7.446 10.628 1.00 89.88 111 PHE A CA 1
ATOM 863 C C . PHE A 1 111 ? -12.894 8.842 10.866 1.00 89.88 111 PHE A C 1
ATOM 865 O O . PHE A 1 111 ? -12.298 9.444 9.974 1.00 89.88 111 PHE A O 1
ATOM 872 N N . SER A 1 112 ? -13.069 9.357 12.079 1.00 87.00 112 SER A N 1
ATOM 873 C CA . SER A 1 112 ? -12.496 10.628 12.508 1.00 87.00 112 SER A CA 1
ATOM 874 C C . SER A 1 112 ? -11.473 10.357 13.598 1.00 87.00 112 SER A C 1
ATOM 876 O O . SER A 1 112 ? -11.792 9.704 14.591 1.00 87.00 112 SER A O 1
ATOM 878 N N . TRP A 1 113 ? -10.251 10.868 13.424 1.00 83.12 113 TRP A N 1
ATOM 879 C CA . TRP A 1 113 ? -9.212 10.829 14.451 1.00 83.12 113 TRP A CA 1
ATOM 880 C C . TRP A 1 113 ? -9.148 12.190 15.169 1.00 83.12 113 TRP A C 1
ATOM 882 O O . TRP A 1 113 ? -8.361 13.060 14.791 1.00 83.12 113 TRP A O 1
ATOM 892 N N . PRO A 1 114 ? -9.921 12.420 16.251 1.00 79.44 114 PRO A N 1
ATOM 893 C CA . PRO A 1 114 ? -10.056 13.742 16.878 1.00 79.44 114 PRO A CA 1
ATOM 894 C C . PRO A 1 114 ? -8.783 14.251 17.576 1.00 79.44 114 PRO A C 1
ATOM 896 O O . PRO A 1 114 ? -8.782 15.363 18.113 1.00 79.44 114 PRO A O 1
ATOM 899 N N . TYR A 1 115 ? -7.729 13.436 17.612 1.00 81.25 115 TYR A N 1
ATOM 900 C CA . TYR A 1 115 ? -6.432 13.729 18.220 1.00 81.25 115 TYR A CA 1
ATOM 901 C C . TYR A 1 115 ? -5.318 14.036 17.208 1.00 81.25 115 TYR A C 1
ATOM 903 O O . TYR A 1 115 ? -4.272 14.508 17.631 1.00 81.25 115 TYR A O 1
ATOM 911 N N . GLU A 1 116 ? -5.507 13.790 15.905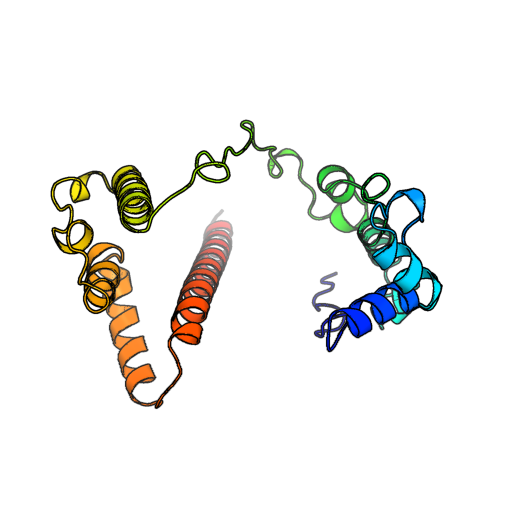 1.00 82.19 116 GLU A N 1
ATOM 912 C CA . GLU A 1 116 ? -4.425 13.890 14.906 1.00 82.19 116 GLU A CA 1
ATOM 913 C C . GLU A 1 116 ? -3.892 15.323 14.774 1.00 82.19 116 GLU A C 1
ATOM 915 O O . GLU A 1 116 ? -2.694 15.546 14.641 1.00 82.19 116 GLU A O 1
ATOM 920 N N . GLN A 1 117 ? -4.784 16.305 14.905 1.00 81.25 117 GLN A N 1
ATOM 921 C CA . GLN A 1 117 ? -4.460 17.731 14.811 1.00 81.25 117 GLN A CA 1
ATOM 922 C C . GLN A 1 117 ? -4.325 18.412 16.184 1.00 81.25 117 GLN A C 1
ATOM 924 O O . GLN A 1 117 ? -4.289 19.639 16.266 1.00 81.25 117 GLN A O 1
ATOM 929 N N . LYS A 1 118 ? -4.295 17.645 17.283 1.00 86.44 118 LYS A N 1
ATOM 930 C CA . LYS A 1 118 ? -4.186 18.188 18.644 1.00 86.44 118 LYS A CA 1
ATOM 931 C C . LYS A 1 118 ? -2.815 17.890 19.227 1.00 86.44 118 LYS A C 1
ATOM 933 O O . LYS A 1 118 ? -2.373 16.745 19.244 1.00 86.44 118 LYS A O 1
ATOM 938 N N . GLU A 1 119 ? -2.182 18.903 19.808 1.00 86.44 119 GLU A N 1
ATOM 939 C CA . GLU A 1 119 ? -1.010 18.677 20.647 1.00 86.44 119 GLU A CA 1
ATOM 940 C C . GLU A 1 119 ? -1.421 17.927 21.919 1.00 86.44 119 GLU A C 1
ATOM 942 O O . GLU A 1 119 ? -2.127 18.445 22.787 1.00 86.44 119 GLU A O 1
ATOM 947 N N . MET A 1 120 ? -0.984 16.675 22.025 1.00 85.62 120 MET A N 1
ATOM 948 C CA . MET A 1 120 ? -1.312 15.788 23.135 1.00 85.62 120 MET A CA 1
ATOM 949 C C . MET A 1 120 ? -0.049 15.496 23.943 1.00 85.62 120 MET A C 1
ATOM 951 O O . MET A 1 120 ? 0.862 14.814 23.480 1.00 85.62 120 MET A O 1
ATOM 955 N N . ASN A 1 121 ? 0.012 15.997 25.178 1.00 88.81 121 ASN A N 1
ATOM 956 C CA . ASN A 1 121 ? 1.075 15.619 26.110 1.00 88.81 121 ASN A CA 1
ATOM 957 C C . ASN A 1 121 ? 0.803 14.239 26.745 1.00 88.81 121 ASN A C 1
ATOM 959 O O . ASN A 1 121 ? -0.315 13.728 26.693 1.00 88.81 121 ASN A O 1
ATOM 963 N N . ASP A 1 122 ? 1.821 13.647 27.377 1.00 86.56 122 ASP A N 1
ATOM 964 C CA . ASP A 1 122 ? 1.743 12.310 27.993 1.00 86.56 122 ASP A CA 1
ATOM 965 C C . ASP A 1 122 ? 0.553 12.164 28.960 1.00 86.56 122 ASP A C 1
ATOM 967 O O . ASP A 1 122 ? -0.158 11.161 28.921 1.00 86.56 122 ASP A O 1
ATOM 971 N N . SER A 1 123 ? 0.265 13.188 29.769 1.00 85.12 123 SER A N 1
ATOM 972 C CA . SER A 1 123 ? -0.879 13.178 30.688 1.00 85.12 123 SER A CA 1
ATOM 973 C C . SER A 1 123 ? -2.225 13.153 29.953 1.00 85.12 123 SER A C 1
ATOM 975 O O . SER A 1 123 ? -3.132 12.422 30.353 1.00 85.12 123 SER A O 1
ATOM 977 N N . LEU A 1 124 ? -2.365 13.928 28.873 1.00 85.94 124 LEU A N 1
ATOM 978 C CA . LEU A 1 124 ? -3.574 13.951 28.046 1.00 85.94 124 LEU A CA 1
ATOM 979 C C . LEU A 1 124 ? -3.760 12.637 27.282 1.00 85.94 124 LEU A C 1
ATOM 981 O O . LEU A 1 124 ? -4.876 12.130 27.232 1.00 85.94 124 LEU A O 1
ATOM 985 N N . LEU A 1 125 ? -2.683 12.048 26.754 1.00 87.44 125 LEU A N 1
ATOM 986 C CA . LEU A 1 125 ? -2.723 10.738 26.093 1.00 87.44 125 LEU A CA 1
ATOM 987 C C . LEU A 1 125 ? -3.146 9.636 27.063 1.00 87.44 125 LEU A C 1
ATOM 989 O O . LEU A 1 125 ? -4.049 8.862 26.766 1.00 87.44 125 LEU A O 1
ATOM 993 N N . ARG A 1 126 ? -2.539 9.595 28.255 1.00 86.06 126 ARG A N 1
ATOM 994 C CA . ARG A 1 126 ? -2.912 8.665 29.333 1.00 86.06 126 ARG A CA 1
ATOM 995 C C . ARG A 1 126 ? -4.390 8.750 29.671 1.00 86.06 126 ARG A C 1
ATOM 997 O O . ARG A 1 126 ? -5.038 7.722 29.851 1.00 86.06 126 ARG A O 1
ATOM 1004 N N . ARG A 1 127 ? -4.906 9.974 29.766 1.00 86.12 127 ARG A N 1
ATOM 1005 C CA . ARG A 1 127 ? -6.315 10.222 30.041 1.00 86.12 127 ARG A CA 1
ATOM 1006 C C . ARG A 1 127 ? -7.204 9.773 28.883 1.00 86.12 127 ARG A C 1
ATOM 1008 O O . ARG A 1 127 ? -8.153 9.048 29.145 1.00 86.12 127 ARG A O 1
ATOM 1015 N N . ALA A 1 128 ? -6.877 10.133 27.644 1.00 86.81 128 ALA A N 1
ATOM 1016 C CA . ALA A 1 128 ? -7.636 9.721 26.463 1.00 86.81 128 ALA A CA 1
ATOM 1017 C C . ALA A 1 128 ? -7.691 8.189 26.333 1.00 86.81 128 ALA A C 1
ATOM 1019 O O . ALA A 1 128 ? -8.766 7.622 26.181 1.00 86.81 128 ALA A O 1
ATOM 1020 N N . PHE A 1 129 ? -6.561 7.496 26.513 1.00 88.06 129 PHE A N 1
ATOM 1021 C CA . PHE A 1 129 ? -6.544 6.031 26.538 1.00 88.06 129 PHE A CA 1
ATOM 1022 C C . PHE A 1 129 ? -7.388 5.451 27.673 1.00 88.06 129 PHE A C 1
ATOM 1024 O O . PHE A 1 129 ? -8.060 4.443 27.479 1.00 88.06 129 PHE A O 1
ATOM 1031 N N . TRP A 1 130 ? -7.361 6.057 28.862 1.00 88.44 130 TRP A N 1
ATOM 1032 C CA . TRP A 1 130 ? -8.196 5.603 29.972 1.00 88.44 130 TRP A CA 1
ATOM 1033 C C . TRP A 1 130 ? -9.691 5.799 29.698 1.00 88.44 130 TRP A C 1
ATOM 1035 O O . TRP A 1 130 ? -10.489 4.923 30.031 1.00 88.44 130 TRP A O 1
ATOM 1045 N N . GLU A 1 131 ? -10.064 6.920 29.081 1.00 88.69 131 GLU A N 1
ATOM 1046 C CA . GLU A 1 131 ? -11.433 7.210 28.653 1.00 88.69 131 GLU A CA 1
ATOM 1047 C C . GLU A 1 131 ? -11.917 6.169 27.632 1.00 88.69 131 GLU A C 1
ATOM 1049 O O . GLU A 1 131 ? -12.981 5.589 27.846 1.00 88.69 131 GLU A O 1
ATOM 1054 N N . GLU A 1 132 ? -11.099 5.826 26.630 1.00 90.81 132 GLU A N 1
ATOM 1055 C CA . GLU A 1 132 ? -11.378 4.738 25.677 1.00 90.81 132 GLU A CA 1
ATOM 1056 C C . GLU A 1 132 ? -11.518 3.376 26.375 1.00 90.81 132 GLU A C 1
ATOM 1058 O O . GLU A 1 132 ? -12.511 2.673 26.193 1.00 90.81 132 GLU A O 1
ATOM 1063 N N . ILE A 1 133 ? -10.583 3.007 27.262 1.00 91.06 133 ILE A N 1
ATOM 1064 C CA . ILE A 1 133 ? -10.670 1.752 28.029 1.00 91.06 133 ILE A CA 1
ATOM 1065 C C . ILE A 1 133 ? -11.981 1.689 28.816 1.00 91.06 133 ILE A C 1
ATOM 1067 O O . ILE A 1 133 ? -12.631 0.643 28.829 1.00 91.06 133 ILE A O 1
ATOM 1071 N N . CYS A 1 134 ? -12.380 2.786 29.462 1.00 92.69 134 CYS A N 1
ATOM 1072 C CA . CYS A 1 134 ? -13.619 2.857 30.231 1.00 92.69 134 CYS A CA 1
ATOM 1073 C C . CYS A 1 134 ? -14.873 2.855 29.351 1.00 92.69 134 CYS A C 1
ATOM 1075 O O . CYS A 1 134 ? -15.903 2.365 29.810 1.00 92.69 134 CYS A O 1
ATOM 1077 N N . ALA A 1 135 ? -14.808 3.366 28.118 1.00 91.88 135 ALA A N 1
ATOM 1078 C CA . ALA A 1 135 ? -15.908 3.281 27.161 1.00 91.88 135 ALA A CA 1
ATOM 1079 C C . ALA A 1 135 ? -16.240 1.815 26.836 1.00 91.88 135 ALA A C 1
ATOM 1081 O O . ALA A 1 135 ? -17.409 1.436 26.848 1.00 91.88 135 ALA A O 1
ATOM 1082 N N . PHE A 1 136 ? -15.216 0.970 26.668 1.00 92.69 136 PHE A N 1
ATOM 1083 C CA . PHE A 1 136 ? -15.383 -0.480 26.494 1.00 92.69 136 PHE A CA 1
ATOM 1084 C C . PHE A 1 136 ? -15.568 -1.250 27.816 1.00 92.69 136 PHE A C 1
ATOM 1086 O O . PHE A 1 136 ? -16.106 -2.355 27.814 1.00 92.69 136 PHE A O 1
ATOM 1093 N N . ASN A 1 137 ? -15.136 -0.690 28.954 1.00 90.44 137 ASN A N 1
ATOM 1094 C CA . ASN A 1 137 ? -15.168 -1.332 30.276 1.00 90.44 137 ASN A CA 1
ATOM 1095 C C . ASN A 1 137 ? -15.742 -0.395 31.359 1.00 90.44 137 ASN A C 1
ATOM 1097 O O . ASN A 1 137 ? -14.993 0.071 32.231 1.00 90.44 137 ASN A O 1
ATOM 1101 N N . PRO A 1 138 ? -17.062 -0.127 31.365 1.00 91.44 138 PRO A N 1
ATOM 1102 C CA . PRO A 1 138 ? -17.666 0.864 32.262 1.00 91.44 138 PRO A CA 1
ATOM 1103 C C . PRO A 1 138 ? -17.404 0.612 33.756 1.00 91.44 138 PRO A C 1
ATOM 1105 O O . PRO A 1 138 ? -17.288 1.556 34.539 1.00 91.44 138 PRO A O 1
ATOM 1108 N N . GLN A 1 139 ? -17.240 -0.652 34.157 1.00 88.81 139 GLN A N 1
ATOM 1109 C CA . GLN A 1 139 ? -16.931 -1.077 35.526 1.00 88.81 139 GLN A CA 1
ATOM 1110 C C . GLN A 1 139 ? -15.585 -0.559 36.054 1.00 88.81 139 GLN A C 1
ATOM 1112 O O . GLN A 1 139 ? -15.385 -0.490 37.266 1.00 88.81 139 GLN A O 1
ATOM 1117 N N . LEU A 1 140 ? -14.657 -0.199 35.164 1.00 86.06 140 LEU A N 1
ATOM 1118 C CA . LEU A 1 140 ? -13.333 0.296 35.536 1.00 86.06 140 LEU A CA 1
ATOM 1119 C C . LEU A 1 140 ? -13.319 1.804 35.795 1.00 86.06 140 LEU A C 1
ATOM 1121 O O . LEU A 1 140 ? -12.343 2.302 36.345 1.00 86.06 140 LEU A O 1
ATOM 1125 N N . LYS A 1 141 ? -14.395 2.537 35.483 1.00 83.25 141 LYS A N 1
ATOM 1126 C CA . LYS A 1 141 ? -14.440 4.007 35.577 1.00 83.25 141 LYS A CA 1
ATOM 1127 C C . LYS A 1 141 ? -14.089 4.548 36.969 1.00 83.25 141 LYS A C 1
ATOM 1129 O O . LYS A 1 141 ? -13.475 5.606 37.078 1.00 83.25 141 LYS A O 1
ATOM 1134 N N . SER A 1 142 ? -14.430 3.811 38.028 1.00 79.19 142 SER A N 1
ATOM 1135 C CA . SER A 1 142 ? -14.117 4.157 39.424 1.00 79.19 142 SER A CA 1
ATOM 1136 C C . SER A 1 142 ? -12.678 3.840 39.844 1.00 79.19 142 SER A C 1
ATOM 1138 O O . SER A 1 142 ? -12.241 4.273 40.907 1.00 79.19 142 SER A O 1
ATOM 1140 N N . GLN A 1 143 ? -11.933 3.098 39.026 1.00 78.12 143 GLN A N 1
ATOM 1141 C CA . GLN A 1 143 ? -10.610 2.565 39.348 1.00 78.12 143 GLN A CA 1
ATOM 1142 C C . GLN A 1 143 ? -9.478 3.364 38.704 1.00 78.12 143 GLN A C 1
ATOM 1144 O O . GLN A 1 143 ? -8.388 2.817 38.541 1.00 78.12 143 GLN A O 1
ATOM 1149 N N . MET A 1 144 ? -9.716 4.629 38.317 1.00 68.25 144 MET A N 1
ATOM 1150 C CA . MET A 1 144 ? -8.707 5.428 37.617 1.00 68.25 144 MET A CA 1
ATOM 1151 C C . MET A 1 144 ? -7.385 5.397 38.396 1.00 68.25 144 MET A C 1
ATOM 1153 O O . MET A 1 144 ? -7.325 5.924 39.512 1.00 68.25 144 MET A O 1
ATOM 1157 N N . PRO A 1 145 ? -6.327 4.759 37.856 1.00 66.31 145 PRO A N 1
ATOM 1158 C CA . PRO A 1 145 ? -5.117 4.553 38.626 1.00 66.31 145 PRO A CA 1
ATOM 1159 C C . PRO A 1 145 ? -4.494 5.906 38.959 1.00 66.31 145 PRO A C 1
ATOM 1161 O O . PRO A 1 145 ? -4.186 6.687 38.058 1.00 66.31 145 PRO A O 1
ATOM 1164 N N . LEU A 1 146 ? -4.217 6.155 40.243 1.00 55.59 146 LEU A N 1
ATOM 1165 C CA . LEU A 1 146 ? -3.479 7.341 40.712 1.00 55.59 146 LEU A CA 1
ATOM 1166 C C . LEU A 1 146 ? -2.110 7.506 40.008 1.00 55.59 146 LEU A C 1
ATOM 1168 O O . LEU A 1 146 ? -1.549 8.595 39.959 1.00 55.59 146 LEU A O 1
ATOM 1172 N N . LEU A 1 147 ? -1.596 6.430 39.406 1.00 51.34 147 LEU A N 1
ATOM 1173 C CA . LEU A 1 147 ? -0.375 6.374 38.596 1.00 51.34 147 LEU A CA 1
ATOM 1174 C C . LEU A 1 147 ? -0.482 7.051 37.216 1.00 51.34 147 LEU A C 1
ATOM 1176 O O . LEU A 1 147 ? 0.549 7.290 36.597 1.00 51.34 147 LEU A O 1
ATOM 1180 N N . LEU A 1 148 ? -1.686 7.363 36.720 1.00 53.72 148 LEU A N 1
ATOM 1181 C CA . LEU A 1 148 ? -1.868 8.203 35.524 1.00 53.72 148 LEU A CA 1
ATOM 1182 C C . LEU A 1 148 ? -1.804 9.706 35.856 1.00 53.72 148 LEU A C 1
ATOM 1184 O O . LEU A 1 148 ? -1.700 10.524 34.947 1.00 53.72 148 LEU A O 1
ATOM 1188 N N . LEU A 1 149 ? -1.834 10.063 37.147 1.00 52.09 149 LEU A N 1
ATOM 1189 C CA . LEU A 1 149 ? -1.717 11.435 37.651 1.00 52.09 149 LEU A CA 1
ATOM 1190 C C . LEU A 1 149 ? -0.290 11.785 38.110 1.00 52.09 149 LEU A C 1
ATOM 1192 O O . LEU A 1 149 ? 0.009 12.960 38.320 1.00 52.09 149 LEU A O 1
ATOM 1196 N N . SER A 1 150 ? 0.604 10.802 38.270 1.00 48.69 150 SER A N 1
ATOM 1197 C CA . SER A 1 150 ? 1.977 11.043 38.721 1.00 48.69 150 SER A CA 1
ATOM 1198 C C . SER A 1 150 ? 2.974 10.991 37.558 1.00 48.69 150 SER A C 1
ATOM 1200 O O . SER A 1 150 ? 2.988 10.065 36.753 1.00 48.69 150 SER A O 1
ATOM 1202 N N . LYS A 1 151 ? 3.888 11.970 37.503 1.00 47.00 151 LYS A N 1
ATOM 1203 C CA . LYS A 1 151 ? 5.002 12.037 36.529 1.00 47.00 151 LYS A CA 1
ATOM 1204 C C . LYS A 1 151 ? 6.017 10.883 36.653 1.00 47.00 151 LYS A C 1
ATOM 1206 O O . LYS A 1 151 ? 7.032 10.879 35.966 1.00 47.00 151 LYS A O 1
ATOM 1211 N N . CYS A 1 152 ? 5.794 9.926 37.553 1.00 48.88 152 CYS A N 1
ATOM 1212 C CA . CYS A 1 152 ? 6.773 8.918 37.933 1.00 48.88 152 CYS A CA 1
ATOM 1213 C C . CYS A 1 152 ? 6.097 7.543 37.973 1.00 48.88 152 CYS A C 1
ATOM 1215 O O . CYS A 1 152 ? 5.460 7.187 38.962 1.00 48.88 152 CYS A O 1
ATOM 1217 N N . GLY A 1 153 ? 6.191 6.767 36.886 1.00 43.47 153 GLY A N 1
ATOM 1218 C CA . GLY A 1 153 ? 5.438 5.510 36.819 1.00 43.47 153 GLY A CA 1
ATOM 1219 C C . GLY A 1 153 ? 5.792 4.518 35.715 1.00 43.47 153 GLY A C 1
ATOM 1220 O O . GLY A 1 153 ? 4.980 3.644 35.423 1.00 43.47 153 GLY A O 1
ATOM 1221 N N . ALA A 1 154 ? 6.985 4.580 35.115 1.00 43.00 154 ALA A N 1
ATOM 1222 C CA . ALA A 1 154 ? 7.382 3.680 34.020 1.00 43.00 154 ALA A CA 1
ATOM 1223 C C . ALA A 1 154 ? 7.444 2.175 34.394 1.00 43.00 154 ALA A C 1
ATOM 1225 O O . ALA A 1 154 ? 7.568 1.328 33.514 1.00 43.00 154 ALA A O 1
ATOM 1226 N N . LYS A 1 155 ? 7.341 1.804 35.680 1.00 43.97 155 LYS A N 1
ATOM 1227 C CA . LYS A 1 155 ? 7.462 0.404 36.140 1.00 43.97 155 LYS A CA 1
ATOM 1228 C C . LYS A 1 155 ? 6.140 -0.329 36.412 1.00 43.97 155 LYS A C 1
ATOM 1230 O O . LYS A 1 155 ? 6.162 -1.555 36.465 1.00 43.97 155 LYS A O 1
ATOM 1235 N N . LEU A 1 156 ? 5.004 0.360 36.554 1.00 43.03 156 LEU A N 1
ATOM 1236 C CA . LEU A 1 156 ? 3.764 -0.257 37.072 1.00 43.03 156 LEU A CA 1
ATOM 1237 C C . LEU A 1 156 ? 2.664 -0.523 36.032 1.00 43.03 156 LEU A C 1
ATOM 1239 O O . LEU A 1 156 ? 1.825 -1.394 36.256 1.00 43.03 156 LEU A O 1
ATOM 1243 N N . ILE A 1 157 ? 2.711 0.115 34.858 1.00 45.78 157 ILE A N 1
ATOM 1244 C CA . ILE A 1 157 ? 1.766 -0.145 33.748 1.00 45.78 157 ILE A CA 1
ATOM 1245 C C . ILE A 1 157 ? 1.829 -1.613 33.290 1.00 45.78 157 ILE A C 1
ATOM 1247 O O . ILE A 1 157 ? 0.821 -2.204 32.908 1.00 45.78 157 ILE A O 1
ATOM 1251 N N . ARG A 1 158 ? 3.005 -2.241 33.432 1.00 41.25 158 ARG A N 1
ATOM 1252 C CA . ARG A 1 158 ? 3.242 -3.648 33.090 1.00 41.25 158 ARG A CA 1
ATOM 1253 C C . ARG A 1 158 ? 2.447 -4.632 33.958 1.00 41.25 158 ARG A C 1
ATOM 1255 O O . ARG A 1 158 ? 2.195 -5.739 33.503 1.00 41.25 158 ARG A O 1
ATOM 1262 N N . LEU A 1 159 ? 2.059 -4.257 35.181 1.00 42.59 159 LEU A N 1
ATOM 1263 C CA . LEU A 1 159 ? 1.336 -5.153 36.093 1.00 42.59 159 LEU A CA 1
ATOM 1264 C C . LEU A 1 159 ? -0.189 -5.048 35.948 1.00 42.59 159 LEU A C 1
ATOM 1266 O O . LEU A 1 159 ? -0.887 -6.043 36.122 1.00 42.59 159 LEU A O 1
ATOM 1270 N N . TYR A 1 160 ? -0.706 -3.864 35.604 1.00 44.44 160 TYR A N 1
ATOM 1271 C CA . TYR A 1 160 ? -2.151 -3.609 35.584 1.00 44.44 160 TYR A CA 1
ATOM 1272 C C . TYR A 1 160 ? -2.829 -4.087 34.288 1.00 44.44 160 TYR A C 1
ATOM 1274 O O . TYR A 1 160 ? -3.892 -4.703 34.341 1.00 44.44 160 TYR A O 1
ATOM 1282 N N . LEU A 1 161 ? -2.176 -3.903 33.132 1.00 45.53 161 LEU A N 1
ATOM 1283 C CA . LEU A 1 161 ? -2.706 -4.346 31.832 1.00 45.53 161 LEU A CA 1
ATOM 1284 C C . LEU A 1 161 ? -2.808 -5.875 31.704 1.00 45.53 161 LEU A C 1
ATOM 1286 O O . LEU A 1 161 ? -3.679 -6.371 30.998 1.00 45.53 161 LEU A O 1
ATOM 1290 N N . ILE A 1 162 ? -1.961 -6.630 32.412 1.00 48.41 162 ILE A N 1
ATOM 1291 C CA . ILE A 1 162 ? -1.959 -8.102 32.357 1.00 48.41 162 ILE A CA 1
ATOM 1292 C C . ILE A 1 162 ? -3.073 -8.708 33.226 1.00 48.41 162 ILE A C 1
ATOM 1294 O O . ILE A 1 162 ? -3.619 -9.752 32.879 1.00 48.41 162 ILE A O 1
ATOM 1298 N N . HIS A 1 163 ? -3.423 -8.071 34.349 1.00 44.47 163 HIS A N 1
ATOM 1299 C CA . HIS A 1 163 ? -4.333 -8.658 35.339 1.00 44.47 163 HIS A CA 1
ATOM 1300 C C . HIS A 1 163 ? -5.797 -8.228 35.211 1.00 44.47 163 HIS A C 1
ATOM 1302 O O . HIS A 1 163 ? -6.663 -8.954 35.697 1.00 44.47 163 HIS A O 1
ATOM 1308 N N . VAL A 1 164 ? -6.083 -7.082 34.583 1.00 49.12 164 VAL A N 1
ATOM 1309 C CA . VAL A 1 164 ? -7.443 -6.510 34.551 1.00 49.12 164 VAL A CA 1
ATOM 1310 C C . VAL A 1 164 ? -8.112 -6.652 33.180 1.00 49.12 164 VAL A C 1
ATOM 1312 O O . VAL A 1 164 ? -9.310 -6.909 33.123 1.00 49.12 164 VAL A O 1
ATOM 1315 N N . CYS A 1 165 ? -7.352 -6.571 32.082 1.00 43.25 165 CYS A N 1
ATOM 1316 C CA . CYS A 1 165 ? -7.907 -6.612 30.721 1.00 43.25 165 CYS A CA 1
ATOM 1317 C C . CYS A 1 165 ? -7.961 -8.013 30.090 1.00 43.25 165 CYS A C 1
ATOM 1319 O O . CYS A 1 165 ? -8.366 -8.143 28.939 1.00 43.25 165 CYS A O 1
ATOM 1321 N N . ILE A 1 166 ? -7.545 -9.066 30.804 1.00 43.91 166 ILE A N 1
ATOM 1322 C CA . ILE A 1 166 ? -7.496 -10.426 30.260 1.00 43.91 166 ILE A CA 1
ATOM 1323 C C . ILE A 1 166 ? -8.440 -11.340 31.062 1.00 43.91 166 ILE A C 1
ATOM 1325 O O . ILE A 1 166 ? -8.208 -11.553 32.256 1.00 43.91 166 ILE A O 1
ATOM 1329 N N . PRO A 1 167 ? -9.499 -11.908 30.451 1.00 44.44 167 PRO A N 1
ATOM 1330 C CA . PRO A 1 167 ? -10.449 -12.766 31.155 1.00 44.44 167 PRO A CA 1
ATOM 1331 C C . PRO A 1 167 ? -9.759 -13.975 31.813 1.00 44.44 167 PRO A C 1
ATOM 1333 O O . PRO A 1 167 ? -8.795 -14.533 31.286 1.00 44.44 167 PRO A O 1
ATOM 1336 N N . ARG A 1 168 ? -10.263 -14.429 32.975 1.00 47.31 168 ARG A N 1
ATOM 1337 C CA . ARG A 1 168 ? -9.673 -15.537 33.769 1.00 47.31 168 ARG A CA 1
ATOM 1338 C C . ARG A 1 168 ? -9.480 -16.850 32.982 1.00 47.31 168 ARG A C 1
ATOM 1340 O O . ARG A 1 168 ? -8.654 -17.671 33.381 1.00 47.31 168 ARG A O 1
ATOM 1347 N N . SER A 1 169 ? -10.191 -17.055 31.870 1.00 47.81 169 SER A N 1
ATOM 1348 C CA . SER A 1 169 ? -9.989 -18.190 30.950 1.00 47.81 169 SER A CA 1
ATOM 1349 C C . SER A 1 169 ? -8.664 -18.112 30.173 1.00 47.81 169 SER A C 1
ATOM 1351 O O . SER A 1 169 ? -8.020 -19.137 29.938 1.00 47.81 169 SER A O 1
ATOM 1353 N N . VAL A 1 170 ? -8.205 -16.900 29.856 1.00 46.53 170 VAL A N 1
ATOM 1354 C CA . VAL A 1 170 ? -6.963 -16.614 29.123 1.00 46.53 170 VAL A CA 1
ATOM 1355 C C . VAL A 1 170 ? -5.761 -16.541 30.081 1.00 46.53 170 VAL A C 1
ATOM 1357 O O . VAL A 1 170 ? -4.651 -16.933 29.726 1.00 46.53 170 VAL A O 1
ATOM 1360 N N . SER A 1 171 ? -5.980 -16.172 31.349 1.00 45.19 171 SER A N 1
ATOM 1361 C CA . SER A 1 171 ? -4.938 -16.126 32.393 1.00 45.19 171 SER A CA 1
ATOM 1362 C C . SER A 1 171 ? -4.243 -17.481 32.642 1.00 45.19 171 SER A C 1
ATOM 1364 O O . SER A 1 171 ? -3.024 -17.524 32.830 1.00 45.19 171 SER A O 1
ATOM 1366 N N . ARG A 1 172 ? -4.973 -18.608 32.564 1.00 45.53 172 ARG A N 1
ATOM 1367 C CA . ARG A 1 172 ? -4.378 -19.958 32.682 1.00 45.53 172 ARG A CA 1
ATOM 1368 C C . ARG A 1 172 ? -3.468 -20.317 31.503 1.00 45.53 172 ARG A C 1
ATOM 1370 O O . ARG A 1 172 ? -2.428 -20.931 31.721 1.00 45.53 172 ARG A O 1
ATOM 1377 N N . HIS A 1 173 ? -3.808 -19.881 30.291 1.00 45.88 173 HIS A N 1
ATOM 1378 C CA . HIS A 1 173 ? -2.983 -20.093 29.098 1.00 45.88 173 HIS A CA 1
ATOM 1379 C C . HIS A 1 173 ? -1.720 -19.221 29.125 1.00 45.88 173 HIS A C 1
ATOM 1381 O O . HIS A 1 173 ? -0.625 -19.701 28.842 1.00 45.88 173 HIS A O 1
ATOM 1387 N N . ILE A 1 174 ? -1.837 -17.977 29.596 1.00 44.28 174 ILE A N 1
ATOM 1388 C CA . ILE A 1 174 ? -0.698 -17.065 29.769 1.00 44.28 174 ILE A CA 1
ATOM 1389 C C . ILE A 1 174 ? 0.283 -17.574 30.830 1.00 44.28 174 ILE A C 1
ATOM 1391 O O . ILE A 1 174 ? 1.490 -17.483 30.629 1.00 44.28 174 ILE A O 1
ATOM 1395 N N . HIS A 1 175 ? -0.191 -18.163 31.932 1.00 42.00 175 HIS A N 1
ATOM 1396 C CA . HIS A 1 175 ? 0.693 -18.751 32.946 1.00 42.00 175 HIS A CA 1
ATOM 1397 C C . HIS A 1 175 ? 1.497 -19.955 32.426 1.00 42.00 175 HIS A C 1
ATOM 1399 O O . HIS A 1 175 ? 2.645 -20.132 32.837 1.00 42.00 175 HIS A O 1
ATOM 1405 N N . VAL A 1 176 ? 0.937 -20.754 31.508 1.00 48.12 176 VAL A N 1
ATOM 1406 C CA . VAL A 1 176 ? 1.656 -21.845 30.824 1.00 48.12 176 VAL A CA 1
ATOM 1407 C C . VAL A 1 176 ? 2.668 -21.276 29.821 1.00 48.12 176 VAL A C 1
ATOM 1409 O O . VAL A 1 176 ? 3.837 -21.663 29.855 1.00 48.12 176 VAL A O 1
ATOM 1412 N N . CYS A 1 177 ? 2.279 -20.282 29.016 1.00 40.09 177 CYS A N 1
ATOM 1413 C CA . CYS A 1 177 ? 3.173 -19.604 28.071 1.00 40.09 177 CYS A CA 1
ATOM 1414 C C . CYS A 1 177 ? 4.331 -18.862 28.763 1.00 40.09 177 CYS A C 1
ATOM 1416 O O . CYS A 1 177 ? 5.468 -18.945 28.308 1.00 40.09 177 CYS A O 1
ATOM 1418 N N . LEU A 1 178 ? 4.088 -18.201 29.900 1.00 41.25 178 LEU A N 1
ATOM 1419 C CA . LEU A 1 178 ? 5.119 -17.520 30.695 1.00 41.25 178 LEU A CA 1
ATOM 1420 C C . LEU A 1 178 ? 6.097 -18.500 31.356 1.00 41.25 178 LEU A C 1
ATOM 1422 O O . LEU A 1 178 ? 7.253 -18.141 31.575 1.00 41.25 178 LEU A O 1
ATOM 1426 N N . ARG A 1 179 ? 5.673 -19.737 31.654 1.00 42.97 179 ARG A N 1
ATOM 1427 C CA . ARG A 1 179 ? 6.561 -20.787 32.181 1.00 42.97 179 ARG A CA 1
ATOM 1428 C C . ARG A 1 179 ? 7.541 -21.285 31.119 1.00 42.97 179 ARG A C 1
ATOM 1430 O O . ARG A 1 179 ? 8.699 -21.506 31.447 1.00 42.97 179 ARG A O 1
ATOM 1437 N N . VAL A 1 180 ? 7.092 -21.383 29.866 1.00 43.47 180 VAL A N 1
ATOM 1438 C CA . VAL A 1 180 ? 7.936 -21.704 28.700 1.00 43.47 180 VAL A CA 1
ATOM 1439 C C . VAL A 1 180 ? 8.861 -20.529 28.350 1.00 43.47 180 VAL A C 1
ATOM 1441 O O . VAL A 1 180 ? 10.036 -20.731 28.059 1.00 43.47 180 VAL A O 1
ATOM 1444 N N . PHE A 1 181 ? 8.380 -19.288 28.471 1.00 32.78 181 PHE A N 1
ATOM 1445 C CA . PHE A 1 181 ? 9.169 -18.084 28.174 1.00 32.78 181 PHE A CA 1
ATOM 1446 C C . PHE A 1 181 ? 10.269 -17.787 29.201 1.00 32.78 181 PHE A C 1
ATOM 1448 O O . PHE A 1 181 ? 11.294 -17.205 28.859 1.00 32.78 181 PHE A O 1
ATOM 1455 N N . ARG A 1 182 ? 10.095 -18.198 30.463 1.00 37.00 182 ARG A N 1
ATOM 1456 C CA . ARG A 1 182 ? 11.093 -17.988 31.526 1.00 37.00 182 ARG A CA 1
ATOM 1457 C C . ARG A 1 182 ? 12.360 -18.842 31.346 1.00 37.00 182 ARG A C 1
ATOM 1459 O O . ARG A 1 182 ? 13.351 -18.581 32.021 1.00 37.00 182 ARG A O 1
ATOM 1466 N N . SER A 1 183 ? 12.339 -19.808 30.426 1.00 39.56 183 SER A N 1
ATOM 1467 C CA . SER A 1 183 ? 13.488 -20.642 30.052 1.00 39.56 183 SER A CA 1
ATOM 1468 C C . SER A 1 183 ? 14.302 -20.093 28.871 1.00 39.56 183 SER A C 1
ATOM 1470 O O . SER A 1 183 ? 15.341 -20.662 28.552 1.00 39.56 183 SER A O 1
ATOM 1472 N N . ILE A 1 184 ? 13.875 -18.994 28.233 1.00 37.53 184 ILE A N 1
ATOM 1473 C CA . ILE A 1 184 ? 14.570 -18.386 27.088 1.00 37.53 184 ILE A CA 1
ATOM 1474 C C . ILE A 1 184 ? 14.959 -16.947 27.457 1.00 37.53 184 ILE A C 1
ATOM 1476 O O . ILE A 1 184 ? 14.125 -16.075 27.694 1.00 37.53 184 ILE A O 1
ATOM 1480 N N . VAL A 1 185 ? 16.263 -16.734 27.595 1.00 37.78 185 VAL A N 1
ATOM 1481 C CA . VAL A 1 185 ? 16.909 -15.538 28.153 1.00 37.78 185 VAL A CA 1
ATOM 1482 C C . VAL A 1 185 ? 16.918 -14.361 27.160 1.00 37.78 185 VAL A C 1
ATOM 1484 O O . VAL A 1 185 ? 17.167 -14.548 25.977 1.00 37.78 185 VAL A O 1
ATOM 1487 N N . PHE A 1 186 ? 16.681 -13.155 27.704 1.00 44.41 186 PHE A N 1
ATOM 1488 C CA . PHE A 1 186 ? 16.941 -11.797 27.179 1.00 44.41 186 PHE A CA 1
ATOM 1489 C C . PHE A 1 186 ? 16.517 -11.470 25.735 1.00 44.41 186 PHE A C 1
ATOM 1491 O O . PHE A 1 186 ? 17.275 -11.643 24.786 1.00 44.41 186 PHE A O 1
ATOM 1498 N N . ILE A 1 187 ? 15.356 -10.820 25.590 1.00 37.53 187 ILE A N 1
ATOM 1499 C CA . ILE A 1 187 ? 14.986 -10.101 24.363 1.00 37.53 187 ILE A CA 1
ATOM 1500 C C . ILE A 1 187 ? 14.478 -8.692 24.743 1.00 37.53 187 ILE A C 1
ATOM 1502 O O . ILE A 1 187 ? 13.674 -8.573 25.675 1.00 37.53 187 ILE A O 1
ATOM 1506 N N . PRO A 1 188 ? 14.954 -7.611 24.089 1.00 39.06 188 PRO A N 1
ATOM 1507 C CA . PRO A 1 188 ? 14.598 -6.231 24.421 1.00 39.06 188 PRO A CA 1
ATOM 1508 C C . PRO A 1 188 ? 13.111 -5.917 24.184 1.00 39.06 188 PRO A C 1
ATOM 1510 O O . PRO A 1 188 ? 12.437 -6.525 23.354 1.00 39.06 188 PRO A O 1
ATOM 1513 N N . PHE A 1 189 ? 12.620 -4.920 24.928 1.00 40.56 189 PHE A N 1
ATOM 1514 C CA . PHE A 1 189 ? 11.212 -4.530 25.130 1.00 40.56 189 PHE A CA 1
ATOM 1515 C C . PHE A 1 189 ? 10.361 -4.373 23.851 1.00 40.56 189 PHE A C 1
ATOM 1517 O O . PHE A 1 189 ? 9.139 -4.481 23.915 1.00 40.56 189 PHE A O 1
ATOM 1524 N N . TYR A 1 190 ? 10.990 -4.166 22.694 1.00 39.44 190 TYR A N 1
ATOM 1525 C CA . TYR A 1 190 ? 10.321 -4.007 21.402 1.00 39.44 190 TYR A CA 1
ATOM 1526 C C . TYR A 1 190 ? 9.683 -5.313 20.884 1.00 39.44 190 TYR A C 1
ATOM 1528 O O . TYR A 1 190 ? 8.614 -5.289 20.280 1.00 39.44 190 TYR A O 1
ATOM 1536 N N . VAL A 1 191 ? 10.261 -6.477 21.206 1.00 44.94 191 VAL A N 1
ATOM 1537 C CA . VAL A 1 191 ? 9.737 -7.786 20.762 1.00 44.94 191 VAL A CA 1
ATOM 1538 C C . VAL A 1 191 ? 8.508 -8.222 21.569 1.00 44.94 191 VAL A C 1
ATOM 1540 O O . VAL A 1 191 ? 7.666 -8.958 21.068 1.00 44.94 191 VAL A O 1
ATOM 1543 N N . LEU A 1 192 ? 8.340 -7.709 22.791 1.00 46.81 192 LEU A N 1
ATOM 1544 C CA . LEU A 1 192 ? 7.146 -7.949 23.612 1.00 46.81 192 LEU A CA 1
ATOM 1545 C C . LEU A 1 192 ? 5.896 -7.274 23.037 1.00 46.81 192 LEU A C 1
ATOM 1547 O O . LEU A 1 192 ? 4.812 -7.841 23.129 1.00 46.81 192 LEU A O 1
ATOM 1551 N N . PHE A 1 193 ? 6.043 -6.091 22.436 1.00 44.91 193 PHE A N 1
ATOM 1552 C CA . PHE A 1 193 ? 4.919 -5.348 21.865 1.00 44.91 193 PHE A CA 1
ATOM 1553 C C . PHE A 1 193 ? 4.466 -5.958 20.532 1.00 44.91 193 PHE A C 1
ATOM 1555 O O . PHE A 1 193 ? 3.277 -6.195 20.332 1.00 44.91 193 PHE A O 1
ATOM 1562 N N . VAL A 1 194 ? 5.422 -6.335 19.676 1.00 49.72 194 VAL A N 1
ATOM 1563 C CA . VAL A 1 194 ? 5.141 -7.062 18.427 1.00 49.72 194 VAL A CA 1
ATOM 1564 C C . VAL A 1 194 ? 4.611 -8.469 18.721 1.00 49.72 194 VAL A C 1
ATOM 1566 O O . VAL A 1 194 ? 3.656 -8.907 18.091 1.00 49.72 194 VAL A O 1
ATOM 1569 N N . GLY A 1 195 ? 5.153 -9.156 19.730 1.00 50.50 195 GLY A N 1
ATOM 1570 C CA . GLY A 1 195 ? 4.713 -10.496 20.122 1.00 50.50 195 GLY A CA 1
ATOM 1571 C C . GLY A 1 195 ? 3.294 -10.545 20.691 1.00 50.50 195 GLY A C 1
ATOM 1572 O O . GLY A 1 195 ? 2.581 -11.505 20.427 1.00 50.50 195 GLY A O 1
ATOM 1573 N N . LEU A 1 196 ? 2.848 -9.518 21.423 1.00 50.34 196 LEU A N 1
ATOM 1574 C CA . LEU A 1 196 ? 1.468 -9.424 21.921 1.00 50.34 196 LEU A CA 1
ATOM 1575 C C . LEU A 1 196 ? 0.466 -9.166 20.791 1.00 50.34 196 LEU A C 1
ATOM 1577 O O . LEU A 1 196 ? -0.584 -9.801 20.768 1.00 50.34 196 LEU A O 1
ATOM 1581 N N . ILE A 1 197 ? 0.811 -8.308 19.829 1.00 52.91 197 ILE A N 1
ATOM 1582 C CA . ILE A 1 197 ? -0.006 -8.076 18.629 1.00 52.91 197 ILE A CA 1
ATOM 1583 C C . ILE A 1 197 ? -0.079 -9.354 17.782 1.00 52.91 197 ILE A C 1
ATOM 1585 O O . ILE A 1 197 ? -1.163 -9.749 17.363 1.00 52.91 197 ILE A O 1
ATOM 1589 N N . TRP A 1 198 ? 1.043 -10.061 17.618 1.00 41.12 198 TRP A N 1
ATOM 1590 C CA . TRP A 1 198 ? 1.100 -11.338 16.900 1.00 41.12 198 TRP A CA 1
ATOM 1591 C C . TRP A 1 198 ? 0.354 -12.463 17.632 1.00 41.12 198 TRP A C 1
ATOM 1593 O O . TRP A 1 198 ? -0.267 -13.311 17.002 1.00 41.12 198 TRP A O 1
ATOM 1603 N N . PHE A 1 199 ? 0.346 -12.454 18.968 1.00 47.62 199 PHE A N 1
ATOM 1604 C CA . PHE A 1 199 ? -0.406 -13.409 19.784 1.00 47.62 199 PHE A CA 1
ATOM 1605 C C . PHE A 1 199 ? -1.917 -13.165 19.708 1.00 47.62 199 PHE A C 1
ATOM 1607 O O . PHE A 1 199 ? -2.672 -14.125 19.582 1.00 47.62 199 PHE A O 1
ATOM 1614 N N . TYR A 1 200 ? -2.365 -11.905 19.708 1.00 51.22 200 TYR A N 1
ATOM 1615 C CA . TYR A 1 200 ? -3.768 -11.570 19.439 1.00 51.22 200 TYR A CA 1
ATOM 1616 C C . TYR A 1 200 ? -4.176 -11.966 18.015 1.00 51.22 200 TYR A C 1
ATOM 1618 O O . TYR A 1 200 ? -5.248 -12.540 17.841 1.00 51.22 200 TYR A O 1
ATOM 1626 N N . PHE A 1 201 ? -3.295 -11.773 17.028 1.00 50.56 201 PHE A N 1
ATOM 1627 C CA . PHE A 1 201 ? -3.518 -12.225 15.651 1.00 50.56 201 PHE A CA 1
ATOM 1628 C C . PHE A 1 201 ? -3.609 -13.757 15.539 1.00 50.56 201 PHE A C 1
ATOM 1630 O O . PHE A 1 201 ? -4.530 -14.276 14.914 1.00 50.56 201 PHE A O 1
ATOM 1637 N N . CYS A 1 202 ? -2.716 -14.499 16.202 1.00 46.56 202 CYS A N 1
ATOM 1638 C CA . CYS A 1 202 ? -2.742 -15.965 16.232 1.00 46.56 202 CYS A CA 1
ATOM 1639 C C . CYS A 1 202 ? -3.952 -16.519 16.996 1.00 46.56 202 CYS A C 1
ATOM 1641 O O . CYS A 1 202 ? -4.571 -17.478 16.544 1.00 46.56 202 CYS A O 1
ATOM 1643 N N . CYS A 1 203 ? -4.332 -15.925 18.131 1.00 48.75 203 CYS A N 1
ATOM 1644 C CA . CYS A 1 203 ? -5.521 -16.342 18.877 1.00 48.75 203 CYS A CA 1
ATOM 1645 C C . CYS A 1 203 ? -6.816 -16.044 18.114 1.00 48.75 203 CYS A C 1
ATOM 1647 O O . CYS A 1 203 ? -7.725 -16.869 18.158 1.00 48.75 203 CYS A O 1
ATOM 1649 N N . PHE A 1 204 ? -6.888 -14.925 17.389 1.00 53.84 204 PHE A N 1
ATOM 1650 C CA . PHE A 1 204 ? -8.003 -14.608 16.495 1.00 53.84 204 PHE A CA 1
ATOM 1651 C C . PHE A 1 204 ? -8.106 -15.626 15.350 1.00 53.84 204 PHE A C 1
ATOM 1653 O O . PHE A 1 204 ? -9.186 -16.152 15.094 1.00 53.84 204 PHE A O 1
ATOM 1660 N N . PHE A 1 205 ? -6.975 -16.018 14.754 1.00 49.38 205 PHE A N 1
ATOM 1661 C CA . PHE A 1 205 ? -6.934 -17.057 13.720 1.00 49.38 205 PHE A CA 1
ATOM 1662 C C . PHE A 1 205 ? -7.353 -18.439 14.231 1.00 49.38 205 PHE A C 1
ATOM 1664 O O . PHE A 1 205 ? -8.076 -19.151 13.544 1.00 49.38 205 PHE A O 1
ATOM 1671 N N . VAL A 1 206 ? -6.948 -18.821 15.445 1.00 59.62 206 VAL A N 1
ATOM 1672 C CA . VAL A 1 206 ? -7.379 -20.087 16.061 1.00 59.62 206 VAL A CA 1
ATOM 1673 C C . VAL A 1 206 ? -8.873 -20.054 16.394 1.00 59.62 206 VAL A C 1
ATOM 1675 O O . VAL A 1 206 ? -9.541 -21.071 16.240 1.00 59.62 206 VAL A O 1
ATOM 1678 N N . TYR A 1 207 ? -9.420 -18.903 16.795 1.00 51.12 207 TYR A N 1
ATOM 1679 C CA . TYR A 1 207 ? -10.857 -18.748 17.037 1.00 51.12 207 TYR A CA 1
ATOM 1680 C C . TYR A 1 207 ? -11.674 -18.838 15.747 1.00 51.12 207 TYR A C 1
ATOM 1682 O O . TYR A 1 207 ? -12.693 -19.518 15.726 1.00 51.12 207 TYR A O 1
ATOM 1690 N N . ILE A 1 208 ? -11.195 -18.222 14.665 1.00 59.41 208 ILE A N 1
ATOM 1691 C CA . ILE A 1 208 ? -11.795 -18.331 13.332 1.00 59.41 208 ILE A CA 1
ATOM 1692 C C . ILE A 1 208 ? -11.707 -19.770 12.820 1.00 59.41 208 ILE A C 1
ATOM 1694 O O . ILE A 1 208 ? -12.699 -20.318 12.350 1.00 59.41 208 ILE A O 1
ATOM 1698 N N . LEU A 1 209 ? -10.560 -20.431 12.981 1.00 55.09 209 LEU A N 1
ATOM 1699 C CA . LEU A 1 209 ? -10.389 -21.825 12.577 1.00 55.09 209 LEU A CA 1
ATOM 1700 C C . LEU A 1 209 ? -11.313 -22.759 13.373 1.00 55.09 209 LEU A C 1
ATOM 1702 O O . LEU A 1 209 ? -11.936 -23.640 12.795 1.00 55.09 209 LEU A O 1
ATOM 1706 N N . LEU A 1 210 ? -11.453 -22.547 14.685 1.00 52.84 210 LEU A N 1
ATOM 1707 C CA . LEU A 1 210 ? -12.384 -23.301 15.528 1.00 52.84 210 LEU A CA 1
ATOM 1708 C C . LEU A 1 210 ? -13.850 -22.988 15.206 1.00 52.84 210 LEU A C 1
ATOM 1710 O O . LEU A 1 210 ? -14.675 -23.890 15.284 1.00 52.84 210 LEU A O 1
ATOM 1714 N N . PHE A 1 211 ? -14.172 -21.759 14.803 1.00 56.50 211 PHE A N 1
ATOM 1715 C CA . PHE A 1 211 ? -15.501 -21.366 14.334 1.00 56.50 211 PHE A CA 1
ATOM 1716 C C . PHE A 1 211 ? -15.852 -22.046 13.004 1.00 56.50 211 PHE A C 1
ATOM 1718 O O . PHE A 1 211 ? -16.935 -22.609 12.885 1.00 56.50 211 PHE A O 1
ATOM 1725 N N . PHE A 1 212 ? -14.917 -22.113 12.052 1.00 57.44 212 PHE A N 1
ATOM 1726 C CA . PHE A 1 212 ? -15.101 -22.854 10.800 1.00 57.44 212 PHE A CA 1
ATOM 1727 C C . PHE A 1 212 ? -15.152 -24.371 11.011 1.00 57.44 212 PHE A C 1
ATOM 1729 O O . PHE A 1 212 ? -15.965 -25.040 10.384 1.00 57.44 212 PHE A O 1
ATOM 1736 N N . ILE A 1 213 ? -14.356 -24.921 11.933 1.00 58.34 213 ILE A N 1
ATOM 1737 C CA . ILE A 1 213 ? -14.452 -26.333 12.337 1.00 58.34 213 ILE A CA 1
ATOM 1738 C C . ILE A 1 213 ? -15.806 -26.609 13.005 1.00 58.34 213 ILE A C 1
ATOM 1740 O O . ILE A 1 213 ? -16.403 -27.651 12.762 1.00 58.34 213 ILE A O 1
ATOM 1744 N N . PHE A 1 214 ? -16.323 -25.681 13.812 1.00 48.12 214 PHE A N 1
ATOM 1745 C CA . PHE A 1 214 ? -17.635 -25.801 14.446 1.00 48.12 214 PHE A CA 1
ATOM 1746 C C . PHE A 1 214 ? -18.777 -25.707 13.423 1.00 48.12 214 PHE A C 1
ATOM 1748 O O . PHE A 1 214 ? -19.676 -26.538 13.453 1.00 48.12 214 PHE A O 1
ATOM 1755 N N . LEU A 1 215 ? -18.712 -24.781 12.463 1.00 49.75 215 LEU A N 1
ATOM 1756 C CA . LEU A 1 215 ? -19.640 -24.706 11.326 1.00 49.75 215 LEU A CA 1
ATOM 1757 C C . LEU A 1 215 ? -19.590 -25.965 10.451 1.00 49.75 215 LEU A C 1
ATOM 1759 O O . LEU A 1 215 ? -20.633 -26.461 10.036 1.00 49.75 215 LEU A O 1
ATOM 1763 N N . TRP A 1 216 ? -18.400 -26.526 10.234 1.00 48.53 216 TRP A N 1
ATOM 1764 C CA . TRP A 1 216 ? -18.218 -27.781 9.504 1.00 48.53 216 TRP A CA 1
ATOM 1765 C C . TRP A 1 216 ? -18.784 -28.992 10.265 1.00 48.53 216 TRP A C 1
ATOM 1767 O O . TRP A 1 216 ? -19.428 -29.847 9.665 1.00 48.53 216 TRP A O 1
ATOM 1777 N N . LEU A 1 217 ? -18.618 -29.047 11.592 1.00 42.22 217 LEU A N 1
ATOM 1778 C CA . LEU A 1 217 ? -19.165 -30.113 12.444 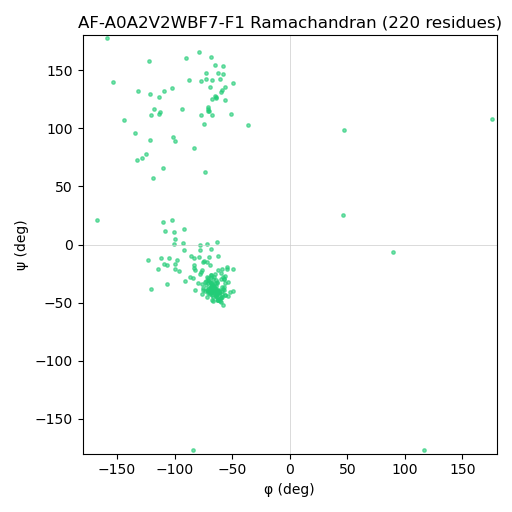1.00 42.22 217 LEU A CA 1
ATOM 1779 C C . LEU A 1 217 ? -20.687 -30.010 12.643 1.00 42.22 217 LEU A C 1
ATOM 1781 O O . LEU A 1 217 ? -21.351 -31.033 12.788 1.00 42.22 217 LEU A O 1
ATOM 1785 N N . VAL A 1 218 ? -21.251 -28.799 12.653 1.00 48.50 218 VAL A N 1
ATOM 1786 C CA . VAL A 1 218 ? -22.698 -28.565 12.813 1.00 48.50 218 VAL A CA 1
ATOM 1787 C C . VAL A 1 218 ? -23.441 -28.691 11.474 1.00 48.50 218 VAL A C 1
ATOM 1789 O O . VAL A 1 218 ? -24.581 -29.149 11.455 1.00 48.50 218 VAL A O 1
ATOM 1792 N N . GLY A 1 219 ? -22.785 -28.395 10.347 1.00 45.47 219 GLY A N 1
ATOM 1793 C CA . GLY A 1 219 ? -23.332 -28.538 8.990 1.00 45.47 219 GLY A CA 1
ATOM 1794 C C . GLY A 1 219 ? -23.490 -29.979 8.480 1.00 45.47 219 GLY A C 1
ATOM 1795 O O . GLY A 1 219 ? -23.937 -30.169 7.356 1.00 45.47 219 GLY A O 1
ATOM 1796 N N . TRP A 1 220 ? -23.140 -30.990 9.281 1.00 38.44 220 TRP A N 1
ATOM 1797 C CA . TRP A 1 220 ? -23.335 -32.420 8.979 1.00 38.44 220 TRP A CA 1
ATOM 1798 C C . TRP A 1 220 ? -24.437 -33.087 9.824 1.00 38.44 220 TRP A C 1
ATOM 1800 O O . TRP A 1 220 ? -24.572 -34.309 9.815 1.00 38.44 220 TRP A O 1
ATOM 1810 N N . CYS A 1 221 ? -25.239 -32.296 10.545 1.00 38.88 221 CYS A N 1
ATOM 1811 C CA . CYS A 1 221 ? -26.365 -32.783 11.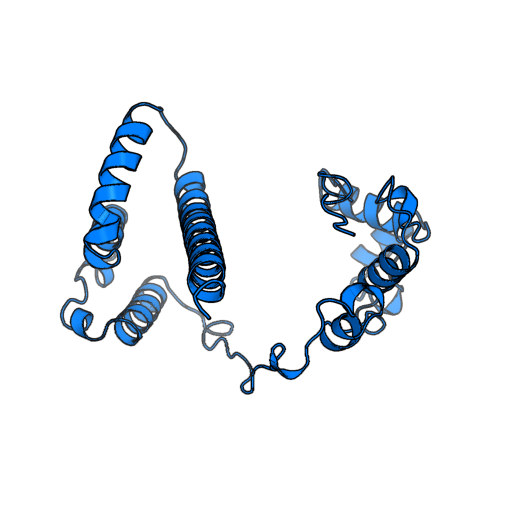353 1.00 38.88 221 CYS A CA 1
ATOM 1812 C C . CYS A 1 221 ? -27.759 -32.417 10.799 1.00 38.88 221 CYS A C 1
ATOM 1814 O O . CYS A 1 221 ? -28.741 -32.492 11.539 1.00 38.88 221 CYS A O 1
ATOM 1816 N N . CYS A 1 222 ? -27.871 -32.066 9.515 1.00 36.31 222 CYS A N 1
ATOM 1817 C CA . CYS A 1 222 ? -29.130 -32.059 8.758 1.00 36.31 222 CYS A CA 1
ATOM 1818 C C . CYS A 1 222 ? -28.884 -32.560 7.335 1.00 36.31 222 CYS A C 1
ATOM 1820 O O . CYS A 1 222 ? -27.936 -32.046 6.703 1.00 36.31 222 CYS A O 1
#

Mean predicted aligned error: 16.55 Å

Organism: Trypanosoma cruzi (NCBI:txid5693)

Sequence (222 aa):
MYHGGDYTRKPVLRGRNTLDQLRLICTHIGKPPSEMVNNPEALDKLHGLPDGSLEVTELVPGLTDPEAIDILTKMWELDPAKRQSAAELLQHPFLAALHDEQDEPECPTLFSWPYEQKEMNDSLLRRAFWEEICAFNPQLKSQMPLLLLSKCGAKLIRLYLIHVCIPRSVSRHIHVCLRVFRSIVFIPFYVLFVGLIWFYFCCFFVYILLFFIFLWLVGWCC

pLDDT: mean 73.98, std 22.4, range [32.78, 97.5]

Solvent-accessible surface area (backbone atoms only — not comparable to full-atom values): 13820 Å² total; per-residue (Å²): 132,86,85,82,56,73,74,66,83,54,78,71,77,80,47,88,46,75,66,50,34,52,40,50,45,12,45,47,51,22,66,66,64,69,92,76,50,86,46,67,73,57,44,58,54,53,71,77,41,54,77,33,56,68,46,63,52,76,60,32,56,87,66,75,54,65,50,59,49,49,54,51,55,44,68,62,42,73,50,76,92,74,29,67,50,71,74,64,53,45,73,30,77,70,36,55,91,74,55,48,80,87,82,58,74,78,77,94,62,84,88,77,70,92,57,81,90,46,94,69,51,73,61,55,47,51,48,52,51,48,51,54,52,27,72,81,36,64,88,51,62,87,61,70,57,72,60,67,77,44,102,74,51,94,78,54,64,75,59,51,61,64,66,72,78,46,58,76,80,53,49,60,55,49,55,54,51,50,59,62,49,73,76,60,83,87,79,65,77,69,56,56,59,55,48,51,54,49,46,53,52,50,52,51,50,51,51,50,50,50,49,52,51,46,52,57,63,57,64,71,75,116

InterPro domains:
  IPR011009 Protein kinase-like domain superfamily [SSF56112] (8-138)
  IPR050117 Mitogen-activated protein (MAP) kinase [PTHR24055] (8-106)

Foldseek 3Di:
DPPPDPQPVDDLQDAPDDLSSLLSCCAADAADPPVVDPDPVVSVSSVPHHGHHHDVCVSRPPPDDPQVSVLVNLCSPPDPVSRDDPVRSCPGPVNVVPRDPVVDDDDPDDDDDPPPPPDADQLNVLVVVVVVVCVVVVVCPVVSDCLSVDPDHPDPVVPCCLPPVDPPVVNVVVVVVVVVVVVPDDDDPVVVVVVVVVVVVVVVVVVVVVVVVVVVVVVPPD